Protein AF-0000000081580107 (afdb_homodimer)

Radius of gyration: 23.31 Å; Cα contacts (8 Å, |Δi|>4): 357; chains: 2; bounding box: 71×59×65 Å

Foldseek 3Di:
DVVVVVVVVVVVVVVVVVVVVVVLVVLVVLLVVQLVVQLVVQLVVVCVVPNPDPVSNVVSNVVSCCCRLVCVVCVVPPPSHDNVSSVVVVVVVVVVVVVVVQLVVLVVVCVVVVDDSVVSVVVSVVVVVCVVVVVVVVCCVVPVPPPCDCVCVCVCCVVVPVCVCVVVVVVVVVD/DVVVVVVVVVVVVVVVVVVVVVVLVVLVVLLVVQLVVQLVVQLVVVCVVPNPDPVSNVVSNVVSCCCRLVCVVCVVVPPSHDNVSSVVVVVVVVVVVVVVVQLVVLVVVCVVVVDDSVVSVVVSVVVVVCVVVVVVVVCCVVCVPPPCDVVVVCVCCVVVPVCVCVVVVVVVVVD

InterPro domains:
  IPR019531 Peroxisomal membrane protein 4 [PTHR15460] (14-161)

Secondary structure (DSSP, 8-state):
-HHHHHHHHHHHHHHHHHHHHHHHHHHHHHHHHHHHHHHHHHHHHHHHHSTT-HHHHHHHHHHHIIIIISSHHHHHSTTSS-HHHHHHHHHHHHHHHHHHHHHHHHHHHHHHH---HHHHHHHHHHHHHHHHHHHHHHHHHH-HHHHS-HHHHHHHHHHHTTHHHHHHHHHHTT-/-HHHHHHHHHHHHHHHHHHHHHHHHHHHHHHHHHHHHHHHHHHHHHHHHSTT-HHHHHHHHHHHIIIIISSHHHHHSTTSS-HHHHHHHHHHHHHHHHHHHHHHHHHHHHHHH---HHHHHHHHHHHHHHHHHHHHHHHHHH-HHHHS-HHHHHHHHHHSTTHHHHHHHHHHTT-

pLDDT: mean 78.78, std 19.2, range [28.22, 97.62]

Organism: NCBI:txid460523

Structure (mmCIF, N/CA/C/O backbone):
data_AF-0000000081580107-model_v1
#
loop_
_entity.id
_entity.type
_entity.pdbx_description
1 polymer 'Peroxisomal membrane protein 4'
#
loop_
_atom_site.group_PDB
_atom_site.id
_atom_site.type_symbol
_atom_site.label_atom_id
_atom_site.label_alt_id
_atom_site.label_comp_id
_atom_site.label_asym_id
_atom_site.label_entity_id
_atom_site.label_seq_id
_atom_site.pdbx_PDB_ins_code
_atom_site.Cartn_x
_atom_site.Cartn_y
_atom_site.Cartn_z
_atom_site.occupancy
_atom_site.B_iso_or_equiv
_atom_site.auth_seq_id
_atom_site.auth_comp_id
_atom_site.auth_asym_id
_atom_site.auth_atom_id
_atom_site.pdbx_PDB_model_num
ATOM 1 N N . MET A 1 1 ? 27.422 11.188 -38.438 1 58.25 1 MET A N 1
ATOM 2 C CA . MET A 1 1 ? 26.156 11.906 -38.312 1 58.25 1 MET A CA 1
ATOM 3 C C . MET A 1 1 ? 25.188 11.148 -37.406 1 58.25 1 MET A C 1
ATOM 5 O O . MET A 1 1 ? 24.5 11.75 -36.562 1 58.25 1 MET A O 1
ATOM 9 N N . GLY A 1 2 ? 25.281 9.898 -37.281 1 68.25 2 GLY A N 1
ATOM 10 C CA . GLY A 1 2 ? 24.391 8.992 -36.594 1 68.25 2 GLY A CA 1
ATOM 11 C C . GLY A 1 2 ? 24.625 8.977 -35.094 1 68.25 2 GLY A C 1
ATOM 12 O O . GLY A 1 2 ? 23.672 8.898 -34.312 1 68.25 2 GLY A O 1
ATOM 13 N N . SER A 1 3 ? 25.844 9.289 -34.75 1 73.75 3 SER A N 1
ATOM 14 C CA . SER A 1 3 ? 26.219 9.195 -33.344 1 73.75 3 SER A CA 1
ATOM 15 C C . SER A 1 3 ? 25.812 10.445 -32.562 1 73.75 3 SER A C 1
ATOM 17 O O . SER A 1 3 ? 25.328 10.359 -31.438 1 73.75 3 SER A O 1
ATOM 19 N N . MET A 1 4 ? 25.953 11.641 -33.25 1 73.31 4 MET A N 1
ATOM 20 C CA . MET A 1 4 ? 25.594 12.906 -32.594 1 73.31 4 MET A CA 1
ATOM 21 C C . MET A 1 4 ? 24.094 12.969 -32.375 1 73.31 4 MET A C 1
ATOM 23 O O . MET A 1 4 ? 23.641 13.477 -31.328 1 73.31 4 MET A O 1
ATOM 27 N N . ASP A 1 5 ? 23.281 12.328 -33.25 1 77.19 5 ASP A N 1
ATOM 28 C CA . ASP A 1 5 ? 21.828 12.297 -33.125 1 77.19 5 ASP A CA 1
ATOM 29 C C . ASP A 1 5 ? 21.391 11.406 -31.984 1 77.19 5 ASP A C 1
ATOM 31 O O . ASP A 1 5 ? 20.438 11.734 -31.266 1 77.19 5 ASP A O 1
ATOM 35 N N . ARG A 1 6 ? 22.141 10.383 -31.781 1 70.94 6 ARG A N 1
ATOM 36 C CA . ARG A 1 6 ? 21.812 9.469 -30.688 1 70.94 6 ARG A CA 1
ATOM 37 C C . ARG A 1 6 ? 22.125 10.117 -29.344 1 70.94 6 ARG A C 1
ATOM 39 O O . ARG A 1 6 ? 21.344 9.984 -28.391 1 70.94 6 ARG A O 1
ATOM 46 N N . ARG A 1 7 ? 23.188 10.828 -29.312 1 67.12 7 ARG A N 1
ATOM 47 C CA . ARG A 1 7 ? 23.578 11.5 -28.078 1 67.12 7 ARG A CA 1
ATOM 48 C C . ARG A 1 7 ? 22.562 12.586 -27.703 1 67.12 7 ARG A C 1
ATOM 50 O O . ARG A 1 7 ? 22.219 12.742 -26.531 1 67.12 7 ARG A O 1
ATOM 57 N N . ARG A 1 8 ? 22.109 13.305 -28.719 1 77.56 8 ARG A N 1
ATOM 58 C CA . ARG A 1 8 ? 21.125 14.352 -28.484 1 77.56 8 ARG A CA 1
ATOM 59 C C . ARG A 1 8 ? 19.812 13.766 -27.984 1 77.56 8 ARG A C 1
ATOM 61 O O . ARG A 1 8 ? 19.188 14.305 -27.062 1 77.56 8 ARG A O 1
ATOM 68 N N . ARG A 1 9 ? 19.438 12.578 -28.453 1 75.38 9 ARG A N 1
ATOM 69 C CA . ARG A 1 9 ? 18.188 11.914 -28.062 1 75.38 9 ARG A CA 1
ATOM 70 C C . ARG A 1 9 ? 18.266 11.414 -26.625 1 75.38 9 ARG A C 1
ATOM 72 O O . ARG A 1 9 ? 17.312 11.539 -25.859 1 75.38 9 ARG A O 1
ATOM 79 N N . VAL A 1 10 ? 19.438 10.914 -26.328 1 69.19 10 VAL A N 1
ATOM 80 C CA . VAL A 1 10 ? 19.656 10.422 -24.969 1 69.19 10 VAL A CA 1
ATOM 81 C C . VAL A 1 10 ? 19.656 11.594 -23.984 1 69.19 10 VAL A C 1
ATOM 83 O O . VAL A 1 10 ? 19.047 11.508 -22.922 1 69.19 10 VAL A O 1
ATOM 86 N N . MET A 1 11 ? 20.297 12.641 -24.359 1 76.44 11 MET A N 1
ATOM 87 C CA . MET A 1 11 ? 20.328 13.828 -23.5 1 76.44 11 MET A CA 1
ATOM 88 C C . MET A 1 11 ? 18.938 14.398 -23.312 1 76.44 11 MET A C 1
ATOM 90 O O . MET A 1 11 ? 18.562 14.805 -22.219 1 76.44 11 MET A O 1
ATOM 94 N N . ASP A 1 12 ? 18.156 14.414 -24.359 1 77.38 12 ASP A N 1
ATOM 95 C CA . ASP A 1 12 ? 16.781 14.883 -24.297 1 77.38 12 ASP A CA 1
ATOM 96 C C . ASP A 1 12 ? 15.945 14.016 -23.359 1 77.38 12 ASP A C 1
ATOM 98 O O . ASP A 1 12 ? 15.125 14.523 -22.594 1 77.38 12 ASP A O 1
ATOM 102 N N . GLN A 1 13 ? 16.156 12.758 -23.391 1 70.12 13 GLN A N 1
ATOM 103 C CA . GLN A 1 13 ? 15.43 11.82 -22.547 1 70.12 13 GLN A CA 1
ATOM 104 C C . GLN A 1 13 ? 15.773 12.039 -21.078 1 70.12 13 GLN A C 1
ATOM 106 O O . GLN A 1 13 ? 14.898 11.984 -20.219 1 70.12 13 GLN A O 1
ATOM 111 N N . ILE A 1 14 ? 17.031 12.258 -20.859 1 67.31 14 ILE A N 1
ATOM 112 C CA . ILE A 1 14 ? 17.484 12.477 -19.484 1 67.31 14 ILE A CA 1
ATOM 113 C C . ILE A 1 14 ? 16.906 13.789 -18.953 1 67.31 14 ILE A C 1
ATOM 115 O O . ILE A 1 14 ? 16.406 13.836 -17.812 1 67.31 14 ILE A O 1
ATOM 119 N N . VAL A 1 15 ? 16.969 14.812 -19.781 1 74.38 15 VAL A N 1
ATOM 120 C CA . VAL A 1 15 ? 16.422 16.109 -19.391 1 74.38 15 VAL A CA 1
ATOM 121 C C . VAL A 1 15 ? 14.922 15.977 -19.109 1 74.38 15 VAL A C 1
ATOM 123 O O . VAL A 1 15 ? 14.422 16.5 -18.109 1 74.38 15 VAL A O 1
ATOM 126 N N . GLU A 1 16 ? 14.211 15.242 -19.844 1 76.19 16 GLU A N 1
ATOM 127 C CA . GLU A 1 16 ? 12.773 15.016 -19.688 1 76.19 16 GLU A CA 1
ATOM 128 C C . GLU A 1 16 ? 12.477 14.281 -18.375 1 76.19 16 GLU A C 1
ATOM 130 O O . GLU A 1 16 ? 11.531 14.625 -17.672 1 76.19 16 GLU A O 1
ATOM 135 N N . LYS A 1 17 ? 13.281 13.336 -18.156 1 70.62 17 LYS A N 1
ATOM 136 C CA . LYS A 1 17 ? 13.078 12.57 -16.922 1 70.62 17 LYS A CA 1
ATOM 137 C C . LYS A 1 17 ? 13.328 13.438 -15.695 1 70.62 17 LYS A C 1
ATOM 139 O O . LYS A 1 17 ? 12.617 13.328 -14.695 1 70.62 17 LYS A O 1
ATOM 144 N N . VAL A 1 18 ? 14.305 14.273 -15.789 1 69.88 18 VAL A N 1
ATOM 145 C CA . VAL A 1 18 ? 14.633 15.156 -14.672 1 69.8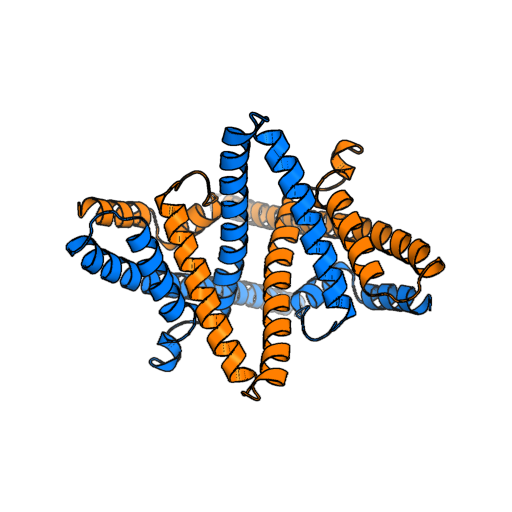8 18 VAL A CA 1
ATOM 146 C C . VAL A 1 18 ? 13.508 16.156 -14.453 1 69.88 18 VAL A C 1
ATOM 148 O O . VAL A 1 18 ? 13.078 16.391 -13.32 1 69.88 18 VAL A O 1
ATOM 151 N N . ILE A 1 19 ? 13.031 16.734 -15.523 1 77.62 19 ILE A N 1
ATOM 152 C CA . ILE A 1 19 ? 11.953 17.719 -15.43 1 77.62 19 ILE A CA 1
ATOM 153 C C . ILE A 1 19 ? 10.695 17.047 -14.875 1 77.62 19 ILE A C 1
ATOM 155 O O . ILE A 1 19 ? 10.008 17.625 -14.031 1 77.62 19 ILE A O 1
ATOM 159 N N . ARG A 1 20 ? 10.422 15.812 -15.242 1 75.06 20 ARG A N 1
ATOM 160 C CA . ARG A 1 20 ? 9.266 15.07 -14.742 1 75.06 20 ARG A CA 1
ATOM 161 C C . ARG A 1 20 ? 9.398 14.797 -13.25 1 75.06 20 ARG A C 1
ATOM 163 O O . ARG A 1 20 ? 8.422 14.914 -12.5 1 75.06 20 ARG A O 1
ATOM 170 N N . SER A 1 21 ? 10.625 14.516 -12.922 1 75.69 21 SER A N 1
ATOM 171 C CA . SER A 1 21 ? 10.867 14.25 -11.508 1 75.69 21 SER A CA 1
ATOM 172 C C . SER A 1 21 ? 10.664 15.5 -10.656 1 75.69 21 SER A C 1
ATOM 174 O O . SER A 1 21 ? 10.086 15.43 -9.57 1 75.69 21 SER A O 1
ATOM 176 N N . ILE A 1 22 ? 11.07 16.594 -11.164 1 75.88 22 ILE A N 1
ATOM 177 C CA . ILE A 1 22 ? 10.922 17.844 -10.438 1 75.88 22 ILE A CA 1
ATOM 178 C C . ILE A 1 22 ? 9.438 18.219 -10.344 1 75.88 22 ILE A C 1
ATOM 180 O O . ILE A 1 22 ? 8.961 18.641 -9.289 1 75.88 22 ILE A O 1
ATOM 184 N N . ARG A 1 23 ? 8.758 18.016 -11.383 1 82.56 23 ARG A N 1
ATOM 185 C CA . ARG A 1 23 ? 7.324 18.297 -11.391 1 82.56 23 ARG A CA 1
ATOM 186 C C . ARG A 1 23 ? 6.582 17.422 -10.391 1 82.56 23 ARG A C 1
ATOM 188 O O . ARG A 1 23 ? 5.703 17.891 -9.672 1 82.56 23 ARG A O 1
ATOM 195 N N . LEU A 1 24 ? 6.984 16.156 -10.398 1 77.62 24 LEU A N 1
ATOM 196 C CA . LEU A 1 24 ? 6.359 15.227 -9.461 1 77.62 24 LEU A CA 1
ATOM 197 C C . LEU A 1 24 ? 6.629 15.648 -8.023 1 77.62 24 LEU A C 1
ATOM 199 O O . LEU A 1 24 ? 5.75 15.539 -7.164 1 77.62 24 LEU A O 1
ATOM 203 N N . GLY A 1 25 ? 7.812 16.094 -7.805 1 77.88 25 GLY A N 1
ATOM 204 C CA . GLY A 1 25 ? 8.172 16.594 -6.484 1 77.88 25 GLY A CA 1
ATOM 205 C C . GLY A 1 25 ? 7.367 17.797 -6.062 1 77.88 25 GLY A C 1
ATOM 206 O O . GLY A 1 25 ? 6.91 17.891 -4.918 1 77.88 25 GLY A O 1
ATOM 207 N N . LEU A 1 26 ? 7.18 18.672 -7.004 1 81 26 LEU A N 1
ATOM 208 C CA . LEU A 1 26 ? 6.406 19.875 -6.727 1 81 26 LEU A CA 1
ATOM 209 C C . LEU A 1 26 ? 4.941 19.531 -6.48 1 81 26 LEU A C 1
ATOM 211 O O . LEU A 1 26 ? 4.293 20.141 -5.625 1 81 26 LEU A O 1
ATOM 215 N N . ASP A 1 27 ? 4.43 18.578 -7.184 1 82.31 27 ASP A N 1
ATOM 216 C CA . ASP A 1 27 ? 3.059 18.109 -6.98 1 82.31 27 ASP A CA 1
ATOM 217 C C . ASP A 1 27 ? 2.895 17.469 -5.609 1 82.31 27 ASP A C 1
ATOM 219 O O . ASP A 1 27 ? 1.899 17.703 -4.918 1 82.31 27 ASP A O 1
ATOM 223 N N . HIS A 1 28 ? 3.953 16.672 -5.324 1 81.56 28 HIS A N 1
ATOM 224 C CA . HIS A 1 28 ? 3.949 16.078 -3.994 1 81.56 28 HIS A CA 1
ATOM 225 C C . HIS A 1 28 ? 3.928 17.141 -2.906 1 81.56 28 HIS A C 1
ATOM 227 O O . HIS A 1 28 ? 3.129 17.078 -1.971 1 81.56 28 HIS A O 1
ATOM 233 N N . GLY A 1 29 ? 4.77 18.094 -3.109 1 83.19 29 GLY A N 1
ATOM 234 C CA . GLY A 1 29 ? 4.891 19.156 -2.129 1 83.19 29 GLY A CA 1
ATOM 235 C C . GLY A 1 29 ? 3.619 19.969 -1.974 1 83.19 29 GLY A C 1
ATOM 236 O O . GLY A 1 29 ? 3.262 20.375 -0.862 1 83.19 29 GLY A O 1
ATOM 237 N N . LYS A 1 30 ? 2.984 20.234 -2.998 1 87.31 30 LYS A N 1
ATOM 238 C CA . LYS A 1 30 ? 1.742 21 -2.977 1 87.31 30 LYS A CA 1
ATOM 239 C C . LYS A 1 30 ? 0.657 20.281 -2.191 1 87.31 30 LYS A C 1
ATOM 241 O O . LYS A 1 30 ? -0.049 20.891 -1.386 1 87.31 30 LYS A O 1
ATOM 246 N N . LEU A 1 31 ? 0.502 19 -2.424 1 89.38 31 LEU A N 1
ATOM 247 C CA . LEU A 1 31 ? -0.488 18.188 -1.718 1 89.38 31 LEU A CA 1
ATOM 248 C C . LEU A 1 31 ? -0.207 18.172 -0.219 1 89.38 31 LEU A C 1
ATOM 250 O O . LEU A 1 31 ? -1.123 18.344 0.59 1 89.38 31 LEU A O 1
ATOM 254 N N . LEU A 1 32 ? 1.053 18.109 0.082 1 87.44 32 LEU A N 1
ATOM 255 C CA . LEU A 1 32 ? 1.444 18.078 1.486 1 87.44 32 LEU A CA 1
ATOM 256 C C . LEU A 1 32 ? 1.185 19.422 2.154 1 87.44 32 LEU A C 1
ATOM 258 O O . LEU A 1 32 ? 0.726 19.469 3.297 1 87.44 32 LEU A O 1
ATOM 262 N N . ALA A 1 33 ? 1.52 20.422 1.405 1 87.44 33 ALA A N 1
ATOM 263 C CA . ALA A 1 33 ? 1.311 21.766 1.946 1 87.44 33 ALA A CA 1
ATOM 264 C C . ALA A 1 33 ? -0.17 22.016 2.215 1 87.44 33 ALA A C 1
ATOM 266 O O . ALA A 1 33 ? -0.535 22.531 3.279 1 87.44 33 ALA A O 1
ATOM 267 N N . LEU A 1 34 ? -0.943 21.688 1.304 1 91.56 34 LEU A N 1
ATOM 268 C CA . LEU A 1 34 ? -2.381 21.875 1.454 1 91.56 34 LEU A CA 1
ATOM 269 C C . LEU A 1 34 ? -2.916 21.047 2.625 1 91.56 34 LEU A C 1
ATOM 271 O O . LEU A 1 34 ? -3.73 21.547 3.41 1 91.56 34 LEU A O 1
ATOM 275 N N . PHE A 1 35 ? -2.51 19.875 2.746 1 93.25 35 PHE A N 1
ATOM 276 C CA . PHE A 1 35 ? -2.908 19.031 3.865 1 93.25 35 PHE A CA 1
ATOM 277 C C . PHE A 1 35 ? -2.49 19.656 5.191 1 93.25 35 PHE A C 1
ATOM 279 O O . PHE A 1 35 ? -3.277 19.688 6.141 1 93.25 35 PHE A O 1
ATOM 286 N N . ALA A 1 36 ? -1.249 20.078 5.25 1 89.31 36 ALA A N 1
ATOM 287 C CA . ALA A 1 36 ? -0.712 20.641 6.48 1 89.31 36 ALA A CA 1
ATOM 288 C C . ALA A 1 36 ? -1.515 21.875 6.91 1 89.31 36 ALA A C 1
ATOM 290 O O . ALA A 1 36 ? -1.788 22.062 8.094 1 89.31 36 ALA A O 1
ATOM 291 N N . ILE A 1 37 ? -1.829 22.688 5.938 1 91 37 ILE A N 1
ATOM 292 C CA . ILE A 1 37 ? -2.584 23.906 6.23 1 91 37 ILE A CA 1
ATOM 293 C C . ILE A 1 37 ? -3.949 23.531 6.809 1 91 37 ILE A C 1
ATOM 295 O O . ILE A 1 37 ? -4.371 24.094 7.824 1 91 37 ILE A O 1
ATOM 299 N N . ILE A 1 38 ? -4.602 22.594 6.199 1 94.25 38 ILE A N 1
ATOM 300 C CA . ILE A 1 38 ? -5.922 22.156 6.652 1 94.25 38 ILE A CA 1
ATOM 301 C C . ILE A 1 38 ? -5.809 21.5 8.023 1 94.25 38 ILE A C 1
ATOM 303 O O . ILE A 1 38 ? -6.562 21.812 8.938 1 94.25 38 ILE A O 1
ATOM 307 N N . TYR A 1 39 ? -4.914 20.625 8.18 1 92.62 39 TYR A N 1
ATOM 308 C CA . TYR A 1 39 ? -4.723 19.906 9.43 1 92.62 39 TYR A CA 1
ATOM 309 C C . TYR A 1 39 ? -4.441 20.859 10.578 1 92.62 39 TYR A C 1
ATOM 311 O O . TYR A 1 39 ? -5.059 20.766 11.641 1 92.62 39 TYR A O 1
ATOM 319 N N . SER A 1 40 ? -3.533 21.781 10.359 1 91.31 40 SER A N 1
ATOM 320 C CA . SER A 1 40 ? -3.162 22.734 11.398 1 91.31 40 SER A CA 1
ATOM 321 C C . SER A 1 40 ? -4.34 23.609 11.781 1 91.31 40 SER A C 1
ATOM 323 O O . SER A 1 40 ? -4.543 23.922 12.953 1 91.31 40 SER A O 1
ATOM 325 N N . SER A 1 41 ? -5.047 24.062 10.766 1 94.69 41 SER A N 1
ATOM 326 C CA . SER A 1 41 ? -6.211 24.906 11.031 1 94.69 41 SER A CA 1
ATOM 327 C C . SER A 1 41 ? -7.25 24.172 11.875 1 94.69 41 SER A C 1
ATOM 329 O O . SER A 1 41 ? -7.805 24.734 12.812 1 94.69 41 SER A O 1
ATOM 331 N N . VAL A 1 42 ? -7.469 22.875 11.578 1 94.69 42 VAL A N 1
ATOM 332 C CA . VAL A 1 42 ? -8.43 22.062 12.312 1 94.69 42 VAL A CA 1
ATOM 333 C C . VAL A 1 42 ? -7.926 21.812 13.734 1 94.69 42 VAL A C 1
ATOM 335 O O . VAL A 1 42 ? -8.688 21.922 14.703 1 94.69 42 VAL A O 1
ATOM 338 N N . GLN A 1 43 ? -6.668 21.5 13.828 1 93.12 43 GLN A N 1
ATOM 339 C CA . GLN A 1 43 ? -6.086 21.266 15.148 1 93.12 43 GLN A CA 1
ATOM 340 C C . GLN A 1 43 ? -6.195 22.5 16.031 1 93.12 43 GLN A C 1
ATOM 342 O O . GLN A 1 43 ? -6.512 22.406 17.219 1 93.12 43 GLN A O 1
ATOM 347 N N . MET A 1 44 ? -5.93 23.672 15.43 1 93.06 44 MET A N 1
ATOM 348 C CA . MET A 1 44 ? -6.02 24.922 16.172 1 93.06 44 MET A CA 1
ATOM 349 C C . MET A 1 44 ? -7.434 25.141 16.703 1 93.06 44 MET A C 1
ATOM 351 O O . MET A 1 44 ? -7.617 25.547 17.859 1 93.06 44 MET A O 1
ATOM 355 N N . SER A 1 45 ? -8.383 24.859 15.914 1 94.69 45 SER A N 1
ATOM 356 C CA . SER A 1 45 ? -9.781 25.047 16.297 1 94.69 45 SER A CA 1
ATOM 357 C C . SER A 1 45 ? -10.203 24 17.328 1 94.69 45 SER A C 1
ATOM 359 O O . SER A 1 45 ? -10.844 24.344 18.328 1 94.69 45 SER A O 1
ATOM 361 N N . LEU A 1 46 ? -9.828 22.734 17.156 1 92.75 46 LEU A N 1
ATOM 362 C CA . LEU A 1 46 ? -10.266 21.641 18.031 1 92.75 46 LEU A CA 1
ATOM 363 C C . LEU A 1 46 ? -9.555 21.719 19.375 1 92.75 46 LEU A C 1
ATOM 365 O O . LEU A 1 46 ? -10.133 21.375 20.406 1 92.75 46 LEU A O 1
ATOM 369 N N . ASN A 1 47 ? -8.344 22.125 19.297 1 90.19 47 ASN A N 1
ATOM 370 C CA . ASN A 1 47 ? -7.578 22.188 20.531 1 90.19 47 ASN A CA 1
ATOM 371 C C . ASN A 1 47 ? -8.062 23.312 21.453 1 90.19 47 ASN A C 1
ATOM 373 O O . ASN A 1 47 ? -7.773 23.312 22.641 1 90.19 47 ASN A O 1
ATOM 377 N N . ARG A 1 48 ? -8.844 24.219 20.906 1 92.81 48 ARG A N 1
ATOM 378 C CA . ARG A 1 48 ? -9.477 25.25 21.734 1 92.81 48 ARG A CA 1
ATOM 379 C C . ARG A 1 48 ? -10.609 24.656 22.562 1 92.81 48 ARG A C 1
ATOM 381 O O . ARG A 1 48 ? -10.875 25.125 23.672 1 92.81 48 ARG A O 1
ATOM 388 N N . ILE A 1 49 ? -11.25 23.641 22.047 1 91.5 49 ILE A N 1
ATOM 389 C CA . ILE A 1 49 ? -12.406 23.016 22.688 1 91.5 49 ILE A CA 1
ATOM 390 C C . ILE A 1 49 ? -11.945 21.859 23.562 1 91.5 49 ILE A C 1
ATOM 392 O O . ILE A 1 49 ? -12.359 21.75 24.719 1 91.5 49 ILE A O 1
ATOM 396 N N . ALA A 1 50 ? -11.141 20.969 23.062 1 89.88 50 ALA A N 1
ATOM 397 C CA . ALA A 1 50 ? -10.609 19.797 23.766 1 89.88 50 ALA A CA 1
ATOM 398 C C . ALA A 1 50 ? -9.141 19.578 23.438 1 89.88 50 ALA A C 1
ATOM 400 O O . ALA A 1 50 ? -8.812 18.938 22.422 1 89.88 50 ALA A O 1
ATOM 401 N N . PRO A 1 51 ? -8.266 20.047 24.266 1 87.44 51 PRO A N 1
ATOM 402 C CA . PRO A 1 51 ? -6.84 20.031 23.938 1 87.44 51 PRO A CA 1
ATOM 403 C C . PRO A 1 51 ? -6.242 18.625 23.984 1 87.44 51 PRO A C 1
ATOM 405 O O . PRO A 1 51 ? -6.617 17.828 24.844 1 87.44 51 PRO A O 1
ATOM 408 N N . LYS A 1 52 ? -5.41 18.312 23.031 1 82.44 5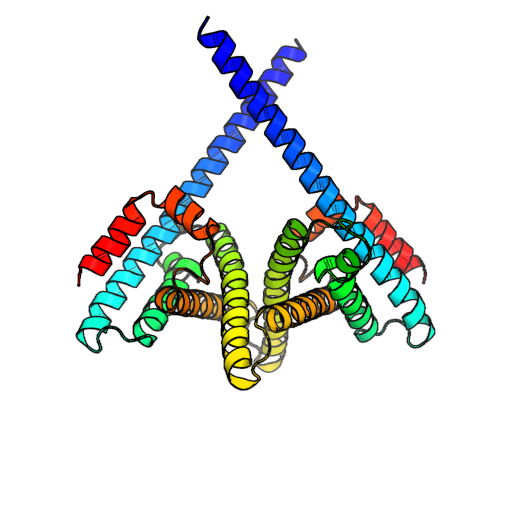2 LYS A N 1
ATOM 409 C CA . LYS A 1 52 ? -4.461 17.203 22.984 1 82.44 52 LYS A CA 1
ATOM 410 C C . LYS A 1 52 ? -5.184 15.859 23.047 1 82.44 52 LYS A C 1
ATOM 412 O O . LYS A 1 52 ? -4.734 14.938 23.734 1 82.44 52 LYS A O 1
ATOM 417 N N . LYS A 1 53 ? -6.367 15.852 22.422 1 89.75 53 LYS A N 1
ATOM 418 C CA . LYS A 1 53 ? -7.059 14.57 22.344 1 89.75 53 LYS A CA 1
ATOM 419 C C . LYS A 1 53 ? -6.684 13.812 21.078 1 89.75 53 LYS A C 1
ATOM 421 O O . LYS A 1 53 ? -6.527 14.414 20.016 1 89.75 53 LYS A O 1
ATOM 426 N N . THR A 1 54 ? -6.559 12.539 21.188 1 89.94 54 THR A N 1
ATOM 427 C CA . THR A 1 54 ? -6.223 11.68 20.047 1 89.94 54 THR A CA 1
ATOM 428 C C . THR A 1 54 ? -7.254 11.828 18.938 1 89.94 54 THR A C 1
ATOM 430 O O . THR A 1 54 ? -6.906 11.781 17.75 1 89.94 54 THR A O 1
ATOM 433 N N . VAL A 1 55 ? -8.43 12.047 19.375 1 92.75 55 VAL A N 1
ATOM 434 C CA . VAL A 1 55 ? -9.516 12.141 18.406 1 92.75 55 VAL A CA 1
ATOM 435 C C . VAL A 1 55 ? -9.344 13.398 17.547 1 92.75 55 VAL A C 1
ATOM 437 O O . VAL A 1 55 ? -9.789 13.438 16.406 1 92.75 55 VAL A O 1
ATOM 440 N N . ASN A 1 56 ? -8.719 14.484 18.141 1 93.5 56 ASN A N 1
ATOM 441 C CA . ASN A 1 56 ? -8.453 15.695 17.375 1 93.5 56 ASN A CA 1
ATOM 442 C C . ASN A 1 56 ? -7.562 15.406 16.172 1 93.5 56 ASN A C 1
ATOM 444 O O . ASN A 1 56 ? -7.797 15.922 15.078 1 93.5 56 ASN A O 1
ATOM 448 N N . HIS A 1 57 ? -6.594 14.5 16.406 1 92.31 57 HIS A N 1
ATOM 449 C CA . HIS A 1 57 ? -5.68 14.141 15.328 1 92.31 57 HIS A CA 1
ATOM 450 C C . HIS A 1 57 ? -6.395 13.336 14.25 1 92.31 57 HIS A C 1
ATOM 452 O O . HIS A 1 57 ? -6.137 13.523 13.055 1 92.31 57 HIS A O 1
ATOM 458 N N . PHE A 1 58 ? -7.281 12.547 14.664 1 95.44 58 PHE A N 1
ATOM 459 C CA . PHE A 1 58 ? -8.055 11.789 13.695 1 95.44 58 PHE A CA 1
ATOM 460 C C . PHE A 1 58 ? -8.922 12.719 12.852 1 95.44 58 PHE A C 1
ATOM 462 O O . PHE A 1 58 ? -8.953 12.602 11.625 1 95.44 58 PHE A O 1
ATOM 469 N N . ILE A 1 59 ? -9.578 13.57 13.523 1 96.5 59 ILE A N 1
ATOM 470 C CA . ILE A 1 59 ? -10.516 14.461 12.844 1 96.5 59 ILE A CA 1
ATOM 471 C C . ILE A 1 59 ? -9.766 15.344 11.852 1 96.5 59 ILE A C 1
ATOM 473 O O . ILE A 1 59 ? -10.195 15.508 10.703 1 96.5 59 ILE A O 1
ATOM 477 N N . GLY A 1 60 ? -8.688 15.961 12.352 1 96.12 60 GLY A N 1
ATOM 478 C CA . GLY A 1 60 ? -7.879 16.75 11.445 1 96.12 60 GLY A CA 1
ATOM 479 C C . GLY A 1 60 ? -7.383 15.969 10.25 1 96.12 60 GLY A C 1
ATOM 480 O O . GLY A 1 60 ? -7.465 16.438 9.109 1 96.12 60 GLY A O 1
ATOM 481 N N . GLY A 1 61 ? -6.875 14.789 10.445 1 95.81 61 GLY A N 1
ATOM 482 C CA . GLY A 1 61 ? -6.414 13.93 9.367 1 95.81 61 GLY A CA 1
ATOM 483 C C . GLY A 1 61 ? -7.527 13.492 8.43 1 95.81 61 GLY A C 1
ATOM 484 O O . GLY A 1 61 ? -7.344 13.469 7.211 1 95.81 61 GLY A O 1
ATOM 485 N N . PHE A 1 62 ? -8.625 13.188 9.008 1 97.62 62 PHE A N 1
ATOM 486 C CA . PHE A 1 62 ? -9.773 12.742 8.234 1 97.62 62 PHE A CA 1
ATOM 487 C C . PHE A 1 62 ? -10.266 13.852 7.305 1 97.62 62 PHE A C 1
ATOM 489 O O . PHE A 1 62 ? -10.445 13.625 6.105 1 97.62 62 PHE A O 1
ATOM 496 N N . LEU A 1 63 ? -10.422 15.008 7.82 1 97.5 63 LEU A N 1
ATOM 497 C CA . LEU A 1 63 ? -10.891 16.141 7.027 1 97.5 63 LEU A CA 1
ATOM 498 C C . LEU A 1 63 ? -9.875 16.516 5.957 1 97.5 63 LEU A C 1
ATOM 500 O O . LEU A 1 63 ? -10.234 16.75 4.801 1 97.5 63 LEU A O 1
ATOM 504 N N . GLY A 1 64 ? -8.641 16.594 6.391 1 96.88 64 GLY A N 1
ATOM 505 C CA . GLY A 1 64 ? -7.598 16.859 5.406 1 96.88 64 GLY A CA 1
ATOM 506 C C . GLY A 1 64 ? -7.523 15.805 4.316 1 96.88 64 GLY A C 1
ATOM 507 O O . GLY A 1 64 ? -7.328 16.125 3.145 1 96.88 64 GLY A O 1
ATOM 508 N N . GLY A 1 65 ? -7.688 14.539 4.664 1 97.44 65 GLY A N 1
ATOM 509 C CA . GLY A 1 65 ? -7.672 13.445 3.711 1 97.44 65 GLY A CA 1
ATOM 510 C C . GLY A 1 65 ? -8.789 13.523 2.689 1 97.44 65 GLY A C 1
ATOM 511 O O . GLY A 1 65 ? -8.562 13.352 1.491 1 97.44 65 GLY A O 1
ATOM 512 N N . ILE A 1 66 ? -9.953 13.867 3.115 1 97.38 66 ILE A N 1
ATOM 513 C CA . ILE A 1 66 ? -11.117 13.953 2.23 1 97.38 66 ILE A CA 1
ATOM 514 C C . ILE A 1 66 ? -10.977 15.164 1.311 1 97.38 66 ILE A C 1
ATOM 516 O O . ILE A 1 66 ? -11.258 15.078 0.113 1 97.38 66 ILE A O 1
ATOM 520 N N . LEU A 1 67 ? -10.516 16.234 1.815 1 97 67 LEU A N 1
ATOM 521 C CA . LEU A 1 67 ? -10.492 17.484 1.073 1 97 67 LEU A CA 1
ATOM 522 C C . LEU A 1 67 ? -9.344 17.5 0.073 1 97 67 LEU A C 1
ATOM 524 O O . LEU A 1 67 ? -9.516 17.922 -1.071 1 97 67 LEU A O 1
ATOM 528 N N . VAL A 1 68 ? -8.203 17.016 0.482 1 96.12 68 VAL A N 1
ATOM 529 C CA . VAL A 1 68 ? -7 17.156 -0.333 1 96.12 68 VAL A CA 1
ATOM 530 C C . VAL A 1 68 ? -6.824 15.906 -1.201 1 96.12 68 VAL A C 1
ATOM 532 O O . VAL A 1 68 ? -6.789 16 -2.43 1 96.12 68 VAL A O 1
ATOM 535 N N . TYR A 1 69 ? -6.887 14.781 -0.546 1 95.94 69 TYR A N 1
ATOM 536 C CA . TYR A 1 69 ? -6.555 13.547 -1.242 1 95.94 69 TYR A CA 1
ATOM 537 C C . TYR A 1 69 ? -7.809 12.875 -1.788 1 95.94 69 TYR A C 1
ATOM 539 O O . TYR A 1 69 ? -7.738 12.078 -2.725 1 95.94 69 TYR A O 1
ATOM 547 N N . GLY A 1 70 ? -8.922 13.211 -1.258 1 95.31 70 GLY A N 1
ATOM 548 C CA . GLY A 1 70 ? -10.195 12.664 -1.72 1 95.31 70 GLY A CA 1
ATOM 549 C C . GLY A 1 70 ? -10.766 13.414 -2.908 1 95.31 70 GLY A C 1
ATOM 550 O O . GLY A 1 70 ? -11.742 12.977 -3.514 1 95.31 70 GLY A O 1
ATOM 551 N N . GLY A 1 71 ? -10.281 14.633 -3.15 1 92.69 71 GLY A N 1
ATOM 552 C CA . GLY A 1 71 ? -10.617 15.32 -4.387 1 92.69 71 GLY A CA 1
ATOM 553 C C . GLY A 1 71 ? -11.688 16.375 -4.211 1 92.69 71 GLY A C 1
ATOM 554 O O . GLY A 1 71 ? -12.141 16.969 -5.188 1 92.69 71 GLY A O 1
ATOM 555 N N . ILE A 1 72 ? -12.086 16.625 -3.072 1 93.56 72 ILE A N 1
ATOM 556 C CA . ILE A 1 72 ? -13.156 17.594 -2.855 1 93.56 72 ILE A CA 1
ATOM 557 C C . ILE A 1 72 ? -12.664 18.984 -3.225 1 93.56 72 ILE A C 1
ATOM 559 O O . ILE A 1 72 ? -13.398 19.766 -3.834 1 93.56 72 ILE A O 1
ATOM 563 N N . LEU A 1 73 ? -11.461 19.266 -2.84 1 93.06 73 LEU A N 1
ATOM 564 C CA . LEU A 1 73 ? -10.906 20.562 -3.164 1 93.06 73 LEU A CA 1
ATOM 565 C C . LEU A 1 73 ? -10.773 20.75 -4.672 1 93.06 73 LEU A C 1
ATOM 567 O O . LEU A 1 73 ? -11.023 21.828 -5.199 1 93.06 73 LEU A O 1
ATOM 571 N N . ASN A 1 74 ? -10.453 19.688 -5.359 1 91.88 74 ASN A N 1
ATOM 572 C CA . ASN A 1 74 ? -10.32 19.719 -6.812 1 91.88 74 ASN A CA 1
ATOM 573 C C . ASN A 1 74 ? -11.672 19.938 -7.496 1 91.88 74 ASN A C 1
ATOM 575 O O . ASN A 1 74 ? -11.727 20.391 -8.641 1 91.88 74 ASN A O 1
ATOM 579 N N . MET A 1 75 ? -12.727 19.547 -6.785 1 88.38 75 MET A N 1
ATOM 580 C CA . MET A 1 75 ? -14.062 19.766 -7.32 1 88.38 75 MET A CA 1
ATOM 581 C C . MET A 1 75 ? -14.398 21.266 -7.352 1 88.38 75 MET A C 1
ATOM 583 O O . MET A 1 75 ? -15.078 21.734 -8.266 1 88.38 75 MET A O 1
ATOM 587 N N . HIS A 1 76 ? -13.883 21.984 -6.457 1 88.81 76 HIS A N 1
ATOM 588 C CA . HIS A 1 76 ? -14.188 23.406 -6.328 1 88.81 76 HIS A CA 1
ATOM 589 C C . HIS A 1 76 ? -13.117 24.266 -6.992 1 88.81 76 HIS A C 1
ATOM 591 O O . HIS A 1 76 ? -13.414 25.312 -7.57 1 88.81 76 HIS A O 1
ATOM 597 N N . PHE A 1 77 ? -11.953 23.75 -6.84 1 87.56 77 PHE A N 1
ATOM 598 C CA . PHE A 1 77 ? -10.828 24.469 -7.418 1 87.56 77 PHE A CA 1
ATOM 599 C C . PHE A 1 77 ? -10.125 23.609 -8.469 1 87.56 77 PHE A C 1
ATOM 601 O O . PHE A 1 77 ? -9.266 22.797 -8.141 1 87.56 77 PHE A O 1
ATOM 608 N N . LYS A 1 78 ? -10.391 23.734 -9.648 1 75.69 78 LYS A N 1
ATOM 609 C CA . LYS A 1 78 ? -9.953 22.891 -10.75 1 75.69 78 LYS A CA 1
ATOM 610 C C . LYS A 1 78 ? -8.43 22.75 -10.766 1 75.69 78 LYS A C 1
ATOM 612 O O . LYS A 1 78 ? -7.715 23.766 -10.742 1 75.69 78 LYS A O 1
ATOM 617 N N . LYS A 1 79 ? -7.992 21.719 -10.664 1 77.38 79 LYS A N 1
ATOM 618 C CA . LYS A 1 79 ? -6.605 21.344 -10.898 1 77.38 79 LYS A CA 1
ATOM 619 C C . LYS A 1 79 ? -5.695 21.859 -9.789 1 77.38 79 LYS A C 1
ATOM 621 O O . LYS A 1 79 ? -4.559 22.266 -10.047 1 77.38 79 LYS A O 1
ATOM 626 N N . LEU A 1 80 ? -6.277 21.969 -8.734 1 83.38 80 LEU A N 1
ATOM 627 C CA . LEU A 1 80 ? -5.48 22.438 -7.598 1 83.38 80 LEU A CA 1
ATOM 628 C C . LEU A 1 80 ? -4.426 21.406 -7.223 1 83.38 80 LEU A C 1
ATOM 630 O O . LEU A 1 80 ? -3.27 21.75 -6.973 1 83.38 80 LEU A O 1
ATOM 634 N N . ALA A 1 81 ? -4.91 20.188 -7.156 1 86.38 81 ALA A N 1
ATOM 635 C CA . ALA A 1 81 ? -4.012 19.094 -6.789 1 86.38 81 ALA A CA 1
ATOM 636 C C . ALA A 1 81 ? -4.031 17.984 -7.844 1 86.38 81 ALA A C 1
ATOM 638 O O . ALA A 1 81 ? -5.074 17.703 -8.438 1 86.38 81 ALA A O 1
ATOM 639 N N . ASN A 1 82 ? -2.908 17.406 -8.07 1 88.38 82 ASN A N 1
ATOM 640 C CA . ASN A 1 82 ? -2.795 16.281 -9 1 88.38 82 ASN A CA 1
ATOM 641 C C . ASN A 1 82 ? -3.424 15.016 -8.43 1 88.38 82 ASN A C 1
ATOM 643 O O . ASN A 1 82 ? -2.896 14.43 -7.48 1 88.38 82 ASN A O 1
ATOM 647 N N . GLU A 1 83 ? -4.418 14.586 -9.047 1 90 83 GLU A N 1
ATOM 648 C CA . GLU A 1 83 ? -5.207 13.484 -8.516 1 90 83 GLU A CA 1
ATOM 649 C C . GLU A 1 83 ? -4.43 12.172 -8.578 1 90 83 GLU A C 1
ATOM 651 O O . GLU A 1 83 ? -4.59 11.305 -7.711 1 90 83 GLU A O 1
ATOM 656 N N . ALA A 1 84 ? -3.648 12.023 -9.625 1 82.81 84 ALA A N 1
ATOM 657 C CA . ALA A 1 84 ? -2.848 10.812 -9.758 1 82.81 84 ALA A CA 1
ATOM 658 C C . ALA A 1 84 ? -1.839 10.688 -8.617 1 82.81 84 ALA A C 1
ATOM 660 O O . ALA A 1 84 ? -1.67 9.609 -8.039 1 82.81 84 ALA A O 1
ATOM 661 N N . ILE A 1 85 ? -1.218 11.727 -8.312 1 84.31 85 ILE A N 1
ATOM 662 C CA . ILE A 1 85 ? -0.227 11.75 -7.242 1 84.31 85 ILE A CA 1
ATOM 663 C C . ILE A 1 85 ? -0.919 11.562 -5.895 1 84.31 85 ILE A C 1
ATOM 665 O O . ILE A 1 85 ? -0.418 10.836 -5.027 1 84.31 85 ILE A O 1
ATOM 669 N N . ALA A 1 86 ? -2.092 12.188 -5.773 1 90.38 86 ALA A N 1
ATOM 670 C CA . ALA A 1 86 ? -2.873 12.016 -4.551 1 90.38 86 ALA A CA 1
ATOM 671 C C . ALA A 1 86 ? -3.232 10.547 -4.332 1 90.38 86 ALA A C 1
ATOM 673 O O . ALA A 1 86 ? -3.184 10.055 -3.203 1 90.38 86 ALA A O 1
ATOM 674 N N . THR A 1 87 ? -3.561 9.875 -5.434 1 88.69 87 THR A N 1
ATOM 675 C CA . THR A 1 87 ? -3.895 8.461 -5.367 1 88.69 87 THR A CA 1
ATOM 676 C C . THR A 1 87 ? -2.676 7.633 -4.965 1 88.69 87 THR A C 1
ATOM 678 O O . THR A 1 87 ? -2.766 6.762 -4.098 1 88.69 87 THR A O 1
ATOM 681 N N . GLN A 1 88 ? -1.564 7.898 -5.555 1 83.69 88 GLN A N 1
ATOM 682 C CA . GLN A 1 88 ? -0.318 7.195 -5.273 1 83.69 88 GLN A CA 1
ATOM 683 C C . GLN A 1 88 ? 0.09 7.367 -3.811 1 83.69 88 GLN A C 1
ATOM 685 O O . GLN A 1 88 ? 0.441 6.391 -3.143 1 83.69 88 GLN A O 1
ATOM 690 N N . ILE A 1 89 ? 0.048 8.555 -3.307 1 85.56 89 ILE A N 1
ATOM 691 C CA . ILE A 1 89 ? 0.411 8.859 -1.928 1 85.56 89 ILE A CA 1
ATOM 692 C C . ILE A 1 89 ? -0.534 8.133 -0.974 1 85.56 89 ILE A C 1
ATOM 694 O O . ILE A 1 89 ? -0.093 7.535 0.012 1 85.56 89 ILE A O 1
ATOM 698 N N . THR A 1 90 ? -1.815 8.18 -1.286 1 91.62 90 THR A N 1
ATOM 699 C CA . THR A 1 90 ? -2.812 7.566 -0.415 1 91.62 90 THR A CA 1
ATOM 700 C C . THR A 1 90 ? -2.621 6.055 -0.355 1 91.62 90 THR A C 1
ATOM 702 O O . THR A 1 90 ? -2.75 5.449 0.71 1 91.62 90 THR A O 1
ATOM 705 N N . MET A 1 91 ? -2.227 5.488 -1.484 1 86.81 91 MET A N 1
ATOM 706 C CA . MET A 1 91 ? -1.996 4.043 -1.516 1 86.81 91 MET A CA 1
ATOM 707 C C . MET A 1 91 ? -0.765 3.672 -0.696 1 86.81 91 MET A C 1
ATOM 709 O O . MET A 1 91 ? -0.764 2.658 0.005 1 86.81 91 MET A O 1
ATOM 713 N N . TYR A 1 92 ? 0.18 4.496 -0.758 1 83 92 TYR A N 1
ATOM 714 C CA . TYR A 1 92 ? 1.368 4.301 0.065 1 83 92 TYR A CA 1
ATOM 715 C C . TYR A 1 92 ? 1.027 4.395 1.547 1 83 92 TYR A C 1
ATOM 717 O O . TYR A 1 92 ? 1.437 3.545 2.34 1 83 92 TYR A O 1
ATOM 725 N N . CYS A 1 93 ? 0.298 5.375 1.901 1 89.38 93 CYS A N 1
ATOM 726 C CA . CYS A 1 93 ? -0.093 5.59 3.289 1 89.38 93 CYS A CA 1
ATOM 727 C C . CYS A 1 93 ? -0.992 4.465 3.785 1 89.38 93 CYS A C 1
ATOM 729 O O . CYS A 1 93 ? -0.938 4.094 4.961 1 89.38 93 CYS A O 1
ATOM 731 N N . LEU A 1 94 ? -1.786 3.986 2.863 1 91.25 94 LEU A N 1
ATOM 732 C CA . LEU A 1 94 ? -2.666 2.879 3.221 1 91.25 94 LEU A CA 1
ATOM 733 C C . LEU A 1 94 ? -1.859 1.68 3.707 1 91.25 94 LEU A C 1
ATOM 735 O O . LEU A 1 94 ? -2.148 1.121 4.766 1 91.25 94 LEU A O 1
ATOM 739 N N . SER A 1 95 ? -0.862 1.348 2.947 1 87.12 95 SER A N 1
ATOM 740 C CA . SER A 1 95 ? -0.029 0.218 3.346 1 87.12 95 SER A CA 1
ATOM 741 C C . SER A 1 95 ? 0.671 0.489 4.672 1 87.12 95 SER A C 1
ATOM 743 O O . SER A 1 95 ? 0.818 -0.414 5.5 1 87.12 95 SER A O 1
ATOM 745 N N . ARG A 1 96 ? 1.092 1.711 4.93 1 84.38 96 ARG A N 1
ATOM 746 C CA . ARG A 1 96 ? 1.768 2.07 6.172 1 84.38 96 ARG A CA 1
ATOM 747 C C . ARG A 1 96 ? 0.81 1.999 7.359 1 84.38 96 ARG A C 1
ATOM 749 O O . ARG A 1 96 ? 1.204 1.608 8.461 1 84.38 96 ARG A O 1
ATOM 756 N N . VAL A 1 97 ? -0.395 2.404 7.113 1 90.62 97 VAL A N 1
ATOM 757 C CA . VAL A 1 97 ? -1.403 2.365 8.164 1 90.62 97 VAL A CA 1
ATOM 758 C C . VAL A 1 97 ? -1.714 0.916 8.531 1 90.62 97 VAL A C 1
ATOM 760 O O . VAL A 1 97 ? -1.87 0.584 9.711 1 90.62 97 VAL A O 1
ATOM 763 N N . VAL A 1 98 ? -1.779 0.095 7.566 1 89.62 98 VAL A N 1
ATOM 764 C CA . VAL A 1 98 ? -2.039 -1.318 7.82 1 89.62 98 VAL A CA 1
ATOM 765 C C . VAL A 1 98 ? -0.885 -1.918 8.625 1 89.62 98 VAL A C 1
ATOM 767 O O . VAL A 1 98 ? -1.108 -2.654 9.586 1 89.62 98 VAL A O 1
ATOM 770 N N . LEU A 1 99 ? 0.279 -1.588 8.242 1 86.06 99 LEU A N 1
ATOM 771 C CA . LEU A 1 99 ? 1.439 -2.072 8.984 1 86.06 99 LEU A CA 1
ATOM 772 C C . LEU A 1 99 ? 1.43 -1.549 10.414 1 86.06 99 LEU A C 1
ATOM 774 O O . LEU A 1 99 ? 1.751 -2.285 11.352 1 86.06 99 LEU A O 1
ATOM 778 N N . ALA A 1 100 ? 1.123 -0.299 10.539 1 87.69 100 ALA A N 1
ATOM 779 C CA . ALA A 1 100 ? 1.064 0.301 11.867 1 87.69 100 ALA A CA 1
ATOM 780 C C . ALA A 1 100 ? 0.018 -0.391 12.734 1 87.69 100 ALA A C 1
ATOM 782 O O . ALA A 1 100 ? 0.246 -0.626 13.922 1 87.69 100 ALA A O 1
ATOM 783 N N . LEU A 1 101 ? -1.114 -0.624 12.133 1 90.5 101 LEU A N 1
ATOM 784 C CA . LEU A 1 101 ? -2.166 -1.342 12.844 1 90.5 101 LEU A CA 1
ATOM 785 C C . LEU A 1 101 ? -1.688 -2.729 13.266 1 90.5 101 LEU A C 1
ATOM 787 O O . LEU A 1 101 ? -2.002 -3.188 14.367 1 90.5 101 LEU A O 1
ATOM 791 N N . GLY A 1 102 ? -1.012 -3.389 12.398 1 89 102 GLY A N 1
ATOM 792 C CA . GLY A 1 102 ? -0.433 -4.68 12.734 1 89 102 GLY A CA 1
ATOM 793 C C . GLY A 1 102 ? 0.538 -4.605 13.898 1 89 102 GLY A C 1
ATOM 794 O O . GLY A 1 102 ? 0.515 -5.461 14.789 1 89 102 GLY A O 1
ATOM 795 N N . LYS A 1 103 ? 1.365 -3.656 13.906 1 86.94 103 LYS A N 1
ATOM 796 C CA . LYS A 1 103 ? 2.32 -3.479 14.992 1 86.94 103 LYS A CA 1
ATOM 797 C C . LYS A 1 103 ? 1.608 -3.152 16.297 1 86.94 103 LYS A C 1
ATOM 799 O O . LYS A 1 103 ? 1.981 -3.66 17.359 1 86.94 103 LYS A O 1
ATOM 804 N N . TRP A 1 104 ? 0.668 -2.277 16.156 1 88.44 104 TRP A N 1
ATOM 805 C CA . TRP A 1 104 ? -0.134 -1.94 17.328 1 88.44 104 TRP A CA 1
ATOM 806 C C . TRP A 1 104 ? -0.784 -3.188 17.922 1 88.44 104 TRP A C 1
ATOM 808 O O . TRP A 1 104 ? -0.751 -3.396 19.141 1 88.44 104 TRP A O 1
ATOM 818 N N . LEU A 1 105 ? -1.361 -4.031 17.094 1 88.81 105 LEU A N 1
ATOM 819 C CA . LEU A 1 105 ? -1.987 -5.281 17.516 1 88.81 105 LEU A CA 1
ATOM 820 C C . LEU A 1 105 ? -0.958 -6.223 18.141 1 88.81 105 LEU A C 1
ATOM 822 O O . LEU A 1 105 ? -1.253 -6.926 19.109 1 88.81 105 LEU A O 1
ATOM 826 N N . SER A 1 106 ? 0.221 -6.223 17.562 1 88.62 106 SER A N 1
ATOM 827 C CA . SER A 1 106 ? 1.283 -7.074 18.094 1 88.62 106 SER A CA 1
ATOM 828 C C . SER A 1 106 ? 1.66 -6.68 19.516 1 88.62 106 SER A C 1
ATOM 830 O O . SER A 1 106 ? 1.896 -7.543 20.359 1 88.62 106 SER A O 1
ATOM 832 N N . VAL A 1 107 ? 1.708 -5.43 19.734 1 87.38 107 VAL A N 1
ATOM 833 C CA . VAL A 1 107 ? 2.033 -4.934 21.078 1 87.38 107 VAL A CA 1
ATOM 834 C C . VAL A 1 107 ? 0.926 -5.324 22.047 1 87.38 107 VAL A C 1
ATOM 836 O O . VAL A 1 107 ? 1.203 -5.773 23.172 1 87.38 107 VAL A O 1
ATOM 839 N N . LYS A 1 108 ? -0.26 -5.164 21.609 1 90.06 108 LYS A N 1
ATOM 840 C CA . LYS A 1 108 ? -1.401 -5.523 22.438 1 90.06 108 LYS A CA 1
ATOM 841 C C . LYS A 1 108 ? -1.408 -7.016 22.75 1 90.06 108 LYS A C 1
ATOM 843 O O . LYS A 1 108 ? -1.663 -7.418 23.891 1 90.06 108 LYS A O 1
ATOM 848 N N . LEU A 1 109 ? -1.12 -7.809 21.797 1 90.44 109 LEU A N 1
ATOM 849 C CA . LEU A 1 109 ? -1.1 -9.258 21.953 1 90.44 109 LEU A CA 1
ATOM 850 C C . LEU A 1 109 ? 0.06 -9.688 22.859 1 90.44 109 LEU A C 1
ATOM 852 O O . LEU A 1 109 ? -0.07 -10.633 23.641 1 90.44 109 LEU A O 1
ATOM 856 N N . GLN A 1 110 ? 1.129 -9 22.719 1 90.81 110 GLN A N 1
ATOM 857 C CA . GLN A 1 110 ? 2.273 -9.258 23.578 1 90.81 110 GLN A CA 1
ATOM 858 C C . GLN A 1 110 ? 1.917 -9.031 25.047 1 90.81 110 GLN A C 1
ATOM 860 O O . GLN A 1 110 ? 2.252 -9.852 25.906 1 90.81 110 GLN A O 1
ATOM 865 N N . ARG A 1 111 ? 1.253 -7.996 25.234 1 90.69 111 ARG A N 1
ATOM 866 C CA . ARG A 1 111 ? 0.863 -7.652 26.609 1 90.69 111 ARG A CA 1
ATOM 867 C C . ARG A 1 111 ? -0.147 -8.656 27.156 1 90.69 111 ARG A C 1
ATOM 869 O O . ARG A 1 111 ? -0.101 -9.008 28.328 1 90.69 111 ARG A O 1
ATOM 876 N N . ARG A 1 112 ? -0.944 -9.172 26.297 1 92.25 112 ARG A N 1
ATOM 877 C CA . ARG A 1 112 ? -2.018 -10.062 26.719 1 92.25 112 ARG A CA 1
ATOM 878 C C . ARG A 1 112 ? -1.513 -11.5 26.844 1 92.25 112 ARG A C 1
ATOM 880 O O . ARG A 1 112 ? -1.926 -12.227 27.75 1 92.25 112 ARG A O 1
ATOM 887 N N . THR A 1 113 ? -0.646 -12 26 1 90.06 113 THR A N 1
ATOM 888 C CA . THR A 1 113 ? -0.261 -13.406 25.938 1 90.06 113 THR A CA 1
ATOM 889 C C . THR A 1 113 ? 1.107 -13.617 26.578 1 90.06 113 THR A C 1
ATOM 891 O O . THR A 1 113 ? 1.456 -14.742 26.953 1 90.06 113 THR A O 1
ATOM 894 N N . GLY A 1 114 ? 1.937 -12.586 26.594 1 89.5 114 GLY A N 1
ATOM 895 C CA . GLY A 1 114 ? 3.281 -12.711 27.125 1 89.5 114 GLY A CA 1
ATOM 896 C C . GLY A 1 114 ? 4.277 -13.273 26.125 1 89.5 114 GLY A C 1
ATOM 897 O O . GLY A 1 114 ? 5.441 -13.492 26.469 1 89.5 114 GLY A O 1
ATOM 898 N N . LEU A 1 115 ? 3.826 -13.508 25 1 87.56 115 LEU A N 1
ATOM 899 C CA . LEU A 1 115 ? 4.723 -14.016 23.969 1 87.56 115 LEU A CA 1
ATOM 900 C C . LEU A 1 115 ? 5.691 -12.938 23.5 1 87.56 115 LEU A C 1
ATOM 902 O O . LEU A 1 115 ? 5.418 -11.742 23.656 1 87.56 115 LEU A O 1
ATOM 906 N N . ARG A 1 116 ? 6.785 -13.492 23.031 1 90.56 116 ARG A N 1
ATOM 907 C CA . ARG A 1 116 ? 7.77 -12.539 22.516 1 90.56 116 ARG A CA 1
ATOM 908 C C . ARG A 1 116 ? 7.23 -11.781 21.312 1 90.56 116 ARG A C 1
ATOM 910 O O . ARG A 1 116 ? 6.625 -12.375 20.422 1 90.56 116 ARG A O 1
ATOM 917 N N . ARG A 1 117 ? 7.484 -10.508 21.234 1 85.62 117 ARG A N 1
ATOM 918 C CA . ARG A 1 117 ? 7.004 -9.625 20.172 1 85.62 117 ARG A CA 1
ATOM 919 C C . ARG A 1 117 ? 7.469 -10.102 18.812 1 85.62 117 ARG A C 1
ATOM 921 O O . ARG A 1 117 ? 6.707 -10.07 17.844 1 85.62 117 ARG A O 1
ATOM 928 N N . GLY A 1 118 ? 8.648 -10.531 18.781 1 87.81 118 GLY A N 1
ATOM 929 C CA . GLY A 1 118 ? 9.211 -11.016 17.516 1 87.81 118 GLY A CA 1
ATOM 930 C C . GLY A 1 118 ? 8.453 -12.18 16.938 1 87.81 118 GLY A C 1
ATOM 931 O O . GLY A 1 118 ? 8.242 -12.242 15.719 1 87.81 118 GLY A O 1
ATOM 932 N N . GLN A 1 119 ? 8.078 -13.023 17.766 1 89.56 119 GLN A N 1
ATOM 933 C CA . GLN A 1 119 ? 7.32 -14.188 17.312 1 89.56 119 GLN A CA 1
ATOM 934 C C . GLN A 1 119 ? 5.941 -13.789 16.812 1 89.56 119 GLN A C 1
ATOM 936 O O . GLN A 1 119 ? 5.477 -14.305 15.789 1 89.56 119 GLN A O 1
ATOM 941 N N . ILE A 1 120 ? 5.34 -12.883 17.516 1 90.88 120 ILE A N 1
ATOM 942 C CA . ILE A 1 120 ? 4.02 -12.406 17.125 1 90.88 120 ILE A CA 1
ATOM 943 C C . ILE A 1 120 ? 4.098 -11.711 15.766 1 90.88 120 ILE A C 1
ATOM 945 O O . ILE A 1 120 ? 3.268 -11.953 14.891 1 90.88 120 ILE A O 1
ATOM 949 N N . GLU A 1 121 ? 5.113 -10.898 15.609 1 90.62 121 GLU A N 1
ATOM 950 C CA . GLU A 1 121 ? 5.27 -10.148 14.367 1 90.62 121 GLU A CA 1
ATOM 951 C C . GLU A 1 121 ? 5.582 -11.086 13.195 1 90.62 121 GLU A C 1
ATOM 953 O O . GLU A 1 121 ? 5.133 -10.852 12.07 1 90.62 121 GLU A O 1
ATOM 958 N N . LYS A 1 122 ? 6.336 -12.102 13.508 1 90.81 122 LYS A N 1
ATOM 959 C CA . LYS A 1 122 ? 6.664 -13.078 12.469 1 90.81 122 LYS A CA 1
ATOM 960 C C . LYS A 1 122 ? 5.414 -13.805 11.977 1 90.81 122 LYS A C 1
ATOM 962 O O . LYS A 1 122 ? 5.191 -13.93 10.773 1 90.81 122 LYS A O 1
ATOM 967 N N . VAL A 1 123 ? 4.621 -14.234 12.898 1 91.12 123 VAL A N 1
ATOM 968 C CA . VAL A 1 123 ? 3.387 -14.938 12.562 1 91.12 123 VAL A CA 1
ATOM 969 C C . VAL A 1 123 ? 2.426 -13.977 11.859 1 91.12 123 VAL A C 1
ATOM 971 O O . VAL A 1 123 ? 1.762 -14.359 10.891 1 91.12 123 VAL A O 1
ATOM 974 N N . GLY A 1 124 ? 2.414 -12.781 12.359 1 92.88 124 GLY A N 1
ATOM 975 C CA . GLY A 1 124 ? 1.571 -11.773 11.727 1 92.88 124 GLY A CA 1
ATOM 976 C C . GLY A 1 124 ? 1.95 -11.5 10.281 1 92.88 124 GLY A C 1
ATOM 977 O O . GLY A 1 124 ? 1.082 -11.422 9.414 1 92.88 124 GLY A O 1
ATOM 978 N N . TRP A 1 125 ? 3.176 -11.336 10.031 1 93.38 125 TRP A N 1
ATOM 979 C CA . TRP A 1 125 ? 3.656 -11.062 8.68 1 93.38 125 TRP A CA 1
ATOM 980 C C . TRP A 1 125 ? 3.365 -12.234 7.746 1 93.38 125 TRP A C 1
ATOM 982 O O . TRP A 1 125 ? 2.912 -12.031 6.613 1 93.38 125 TRP A O 1
ATOM 992 N N . ARG A 1 126 ? 3.613 -13.398 8.211 1 94.25 126 ARG A N 1
ATOM 993 C CA . ARG A 1 126 ? 3.35 -14.594 7.422 1 94.25 126 ARG A CA 1
ATOM 994 C C . ARG A 1 126 ? 1.873 -14.6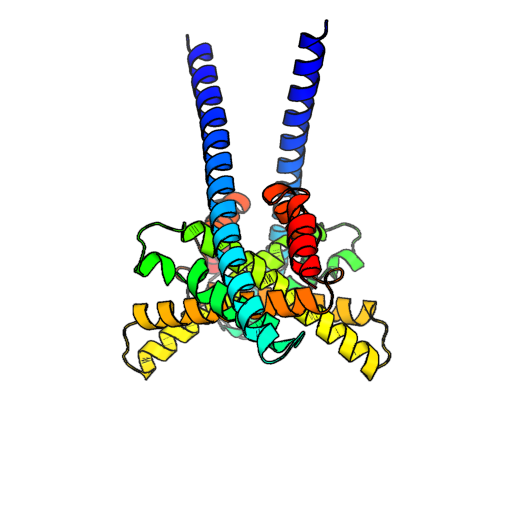95 7.055 1 94.25 126 ARG A C 1
ATOM 996 O O . ARG A 1 126 ? 1.53 -14.945 5.898 1 94.25 126 ARG A O 1
ATOM 1003 N N . THR A 1 127 ? 1.109 -14.406 8.047 1 93.56 127 THR A N 1
ATOM 1004 C CA . THR A 1 127 ? -0.331 -14.469 7.824 1 93.56 127 THR A CA 1
ATOM 1005 C C . THR A 1 127 ? -0.775 -13.375 6.855 1 93.56 127 THR A C 1
ATOM 1007 O O . THR A 1 127 ? -1.565 -13.633 5.941 1 93.56 127 THR A O 1
ATOM 1010 N N . THR A 1 128 ? -0.228 -12.242 7.059 1 94.75 128 THR A N 1
ATOM 1011 C CA . THR A 1 128 ? -0.567 -11.133 6.18 1 94.75 128 THR A CA 1
ATOM 1012 C C . THR A 1 128 ? -0.165 -11.438 4.738 1 94.75 128 THR A C 1
ATOM 1014 O O . THR A 1 128 ? -0.956 -11.25 3.814 1 94.75 128 THR A O 1
ATOM 1017 N N . SER A 1 129 ? 1.017 -11.867 4.594 1 96.31 129 SER A N 1
ATOM 1018 C CA . SER A 1 129 ? 1.506 -12.203 3.262 1 96.31 129 SER A CA 1
ATOM 1019 C C . SER A 1 129 ? 0.613 -13.25 2.596 1 96.31 129 SER A C 1
ATOM 1021 O O . SER A 1 129 ? 0.232 -13.094 1.434 1 96.31 129 SER A O 1
ATOM 1023 N N . GLY A 1 130 ? 0.289 -14.266 3.297 1 97.38 130 GLY A N 1
ATOM 1024 C CA . GLY A 1 130 ? -0.591 -15.297 2.766 1 97.38 130 GLY A CA 1
ATOM 1025 C C . GLY A 1 130 ? -1.947 -14.766 2.344 1 97.38 130 GLY A C 1
ATOM 1026 O O . GLY A 1 130 ? -2.438 -15.086 1.26 1 97.38 130 GLY A O 1
ATOM 1027 N N . LEU A 1 131 ? -2.518 -13.984 3.146 1 96.44 131 LEU A N 1
ATOM 1028 C CA . LEU A 1 131 ? -3.848 -13.445 2.875 1 96.44 131 LEU A CA 1
ATOM 1029 C C . LEU A 1 131 ? -3.822 -12.516 1.669 1 96.44 131 LEU A C 1
ATOM 1031 O O . LEU A 1 131 ? -4.695 -12.594 0.801 1 96.44 131 LEU A O 1
ATOM 1035 N N . VAL A 1 132 ? -2.838 -11.641 1.628 1 95.25 132 VAL A N 1
ATOM 1036 C CA . VAL A 1 132 ? -2.723 -10.68 0.537 1 95.25 132 VAL A CA 1
ATOM 1037 C C . VAL A 1 132 ? -2.574 -11.422 -0.791 1 95.25 132 VAL A C 1
ATOM 1039 O O . VAL A 1 132 ? -3.314 -11.156 -1.742 1 95.25 132 VAL A O 1
ATOM 1042 N N . TRP A 1 133 ? -1.691 -12.312 -0.83 1 95.31 133 TRP A N 1
ATOM 1043 C CA . TRP A 1 133 ? -1.434 -13.023 -2.076 1 95.31 133 TRP A CA 1
ATOM 1044 C C . TRP A 1 133 ? -2.58 -13.977 -2.406 1 95.31 133 TRP A C 1
ATOM 1046 O O . TRP A 1 133 ? -2.887 -14.203 -3.58 1 95.31 133 TRP A O 1
ATOM 1056 N N . GLY A 1 134 ? -3.143 -14.602 -1.402 1 95.94 134 GLY A N 1
ATOM 1057 C CA . GLY A 1 134 ? -4.332 -15.406 -1.635 1 95.94 134 GLY A CA 1
ATOM 1058 C C . GLY A 1 134 ? -5.465 -14.625 -2.27 1 95.94 134 GLY A C 1
ATOM 1059 O O . GLY A 1 134 ? -6.043 -15.055 -3.271 1 95.94 134 GLY A O 1
ATOM 1060 N N . LEU A 1 135 ? -5.742 -13.516 -1.729 1 94.19 135 LEU A N 1
ATOM 1061 C CA . LEU A 1 135 ? -6.812 -12.672 -2.256 1 94.19 135 LEU A CA 1
ATOM 1062 C C . LEU A 1 135 ? -6.438 -12.109 -3.625 1 94.19 135 LEU A C 1
ATOM 1064 O O . LEU A 1 135 ? -7.289 -12 -4.508 1 94.19 135 LEU A O 1
ATOM 1068 N N . LEU A 1 136 ? -5.223 -11.742 -3.707 1 90.56 136 LEU A N 1
ATOM 1069 C CA . LEU A 1 136 ? -4.75 -11.227 -4.988 1 90.56 136 LEU A CA 1
ATOM 1070 C C . LEU A 1 136 ? -5.035 -12.219 -6.109 1 90.56 136 LEU A C 1
ATOM 1072 O O . LEU A 1 136 ? -5.512 -11.836 -7.18 1 90.56 136 LEU A O 1
ATOM 1076 N N . MET A 1 137 ? -4.801 -13.461 -5.871 1 91.06 137 MET A N 1
ATOM 1077 C CA . MET A 1 137 ? -4.996 -14.477 -6.902 1 91.06 137 MET A CA 1
ATOM 1078 C C . MET A 1 137 ? -6.48 -14.711 -7.156 1 91.06 137 MET A C 1
ATOM 1080 O O . MET A 1 137 ? -6.883 -15.016 -8.281 1 91.06 137 MET A O 1
ATOM 1084 N N . VAL A 1 138 ? -7.281 -14.57 -6.176 1 90.62 138 VAL A N 1
ATOM 1085 C CA . VAL A 1 138 ? -8.727 -14.664 -6.348 1 90.62 138 VAL A CA 1
ATOM 1086 C C . VAL A 1 138 ? -9.219 -13.547 -7.258 1 90.62 138 VAL A C 1
ATOM 1088 O O . VAL A 1 138 ? -9.953 -13.789 -8.219 1 90.62 138 VAL A O 1
ATOM 1091 N N . PHE A 1 139 ? -8.781 -12.383 -6.965 1 87.06 139 PHE A N 1
ATOM 1092 C CA . PHE A 1 139 ? -9.219 -11.242 -7.766 1 87.06 139 PHE A CA 1
ATOM 1093 C C . PHE A 1 139 ? -8.656 -11.328 -9.18 1 87.06 139 PHE A C 1
ATOM 1095 O O . PHE A 1 139 ? -9.305 -10.898 -10.141 1 87.06 139 PHE A O 1
ATOM 1102 N N . TYR A 1 140 ? -7.535 -11.812 -9.188 1 80.38 140 TYR A N 1
ATOM 1103 C CA . TYR A 1 140 ? -6.941 -12.016 -10.5 1 80.38 140 TYR A CA 1
ATOM 1104 C C . TYR A 1 140 ? -7.773 -12.992 -11.328 1 80.38 140 TYR A C 1
ATOM 1106 O O . TYR A 1 140 ? -7.969 -12.789 -12.531 1 80.38 140 TYR A O 1
ATOM 1114 N N . ASN A 1 141 ? -8.211 -13.984 -10.672 1 81.25 141 ASN A N 1
ATOM 1115 C CA . ASN A 1 141 ? -9 -15 -11.367 1 81.25 141 ASN A CA 1
ATOM 1116 C C . ASN A 1 141 ? -10.391 -14.492 -11.719 1 81.25 141 ASN A C 1
ATOM 1118 O O . ASN A 1 141 ? -10.93 -14.828 -12.773 1 81.25 141 ASN A O 1
ATOM 1122 N N . VAL A 1 142 ? -11.031 -13.758 -10.82 1 77.5 142 VAL A N 1
ATOM 1123 C CA . VAL A 1 142 ? -12.391 -13.273 -11.039 1 77.5 142 VAL A CA 1
ATOM 1124 C C . VAL A 1 142 ? -12.383 -12.195 -12.125 1 77.5 142 VAL A C 1
ATOM 1126 O O . VAL A 1 142 ? -13.25 -12.18 -13 1 77.5 142 VAL A O 1
ATOM 1129 N N . ASP A 1 143 ? -11.633 -11.203 -12.086 1 66.88 143 ASP A N 1
ATOM 1130 C CA . ASP A 1 143 ? -11.625 -10.117 -13.07 1 66.88 143 ASP A CA 1
ATOM 1131 C C . ASP A 1 143 ? -10.195 -9.664 -13.375 1 66.88 143 ASP A C 1
ATOM 1133 O O . ASP A 1 143 ? -9.727 -8.672 -12.82 1 66.88 143 ASP A O 1
ATOM 1137 N N . LYS A 1 144 ? -9.547 -10.367 -14.227 1 58.66 144 LYS A N 1
ATOM 1138 C CA . LYS A 1 144 ? -8.172 -10.055 -14.594 1 58.66 144 LYS A CA 1
ATOM 1139 C C . LYS A 1 144 ? -8.039 -8.602 -15.055 1 58.66 144 LYS A C 1
ATOM 1141 O O . LYS A 1 144 ? -7.035 -7.949 -14.781 1 58.66 144 LYS A O 1
ATOM 1146 N N . ASP A 1 145 ? -9.039 -8.031 -15.656 1 54.94 145 ASP A N 1
ATOM 1147 C CA . ASP A 1 145 ? -9.008 -6.715 -16.281 1 54.94 145 ASP A CA 1
ATOM 1148 C C . ASP A 1 145 ? -9.242 -5.613 -15.25 1 54.94 145 ASP A C 1
ATOM 1150 O O . ASP A 1 145 ? -8.734 -4.496 -15.398 1 54.94 145 ASP A O 1
ATOM 1154 N N . LEU A 1 146 ? -10.102 -5.848 -14.477 1 48.5 146 LEU A N 1
ATOM 1155 C CA . LEU A 1 146 ? -10.602 -4.777 -13.617 1 48.5 146 LEU A CA 1
ATOM 1156 C C . LEU A 1 146 ? -9.586 -4.445 -12.523 1 48.5 146 LEU A C 1
ATOM 1158 O O . LEU A 1 146 ? -9.414 -3.277 -12.172 1 48.5 146 LEU A O 1
ATOM 1162 N N . TYR A 1 147 ? -9.016 -5.395 -11.953 1 47.56 147 TYR A N 1
ATOM 1163 C CA . TYR A 1 147 ? -8.391 -5.102 -10.664 1 47.56 147 TYR A CA 1
ATOM 1164 C C . TYR A 1 147 ? -6.875 -5.066 -10.789 1 47.56 147 TYR A C 1
ATOM 1166 O O . TYR A 1 147 ? -6.191 -4.457 -9.961 1 47.56 147 TYR A O 1
ATOM 1174 N N . LEU A 1 148 ? -6.238 -5.691 -11.633 1 49.41 148 LEU A N 1
ATOM 1175 C CA . LEU A 1 148 ? -4.785 -5.742 -11.75 1 49.41 148 LEU A CA 1
ATOM 1176 C C . LEU A 1 148 ? -4.289 -4.746 -12.789 1 49.41 148 LEU A C 1
ATOM 1178 O O . LEU A 1 148 ? -4.566 -4.895 -13.984 1 49.41 148 LEU A O 1
ATOM 1182 N N . GLN A 1 149 ? -4.312 -3.496 -12.414 1 47.16 149 GLN A N 1
ATOM 1183 C CA . GLN A 1 149 ? -3.811 -2.371 -13.195 1 47.16 149 GLN A CA 1
ATOM 1184 C C . GLN A 1 149 ? -2.623 -2.789 -14.055 1 47.16 149 GLN A C 1
ATOM 1186 O O . GLN A 1 149 ? -1.948 -3.777 -13.758 1 47.16 149 GLN A O 1
ATOM 1191 N N . ARG A 1 15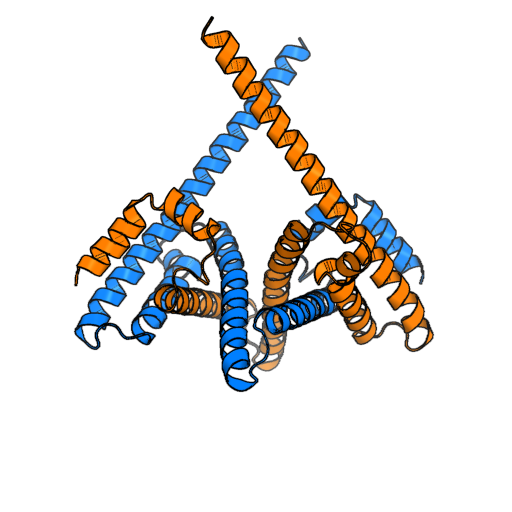0 ? -2.443 -1.973 -15.102 1 46.12 150 ARG A N 1
ATOM 1192 C CA . ARG A 1 150 ? -1.389 -1.933 -16.109 1 46.12 150 ARG A CA 1
ATOM 1193 C C . ARG A 1 150 ? -0.017 -2.135 -15.477 1 46.12 150 ARG A C 1
ATOM 1195 O O . ARG A 1 150 ? 0.855 -2.779 -16.062 1 46.12 150 ARG A O 1
ATOM 1202 N N . ALA A 1 151 ? 0.014 -1.53 -14.391 1 43.38 151 ALA A N 1
ATOM 1203 C CA . ALA A 1 151 ? 1.357 -1.461 -13.82 1 43.38 151 ALA A CA 1
ATOM 1204 C C . ALA A 1 151 ? 1.863 -2.85 -13.438 1 43.38 151 ALA A C 1
ATOM 1206 O O . ALA A 1 151 ? 3.021 -3.188 -13.695 1 43.38 151 ALA A O 1
ATOM 1207 N N . LEU A 1 152 ? 0.967 -3.621 -12.75 1 45.28 152 LEU A N 1
ATOM 1208 C CA . LEU A 1 152 ? 1.436 -4.984 -12.523 1 45.28 152 LEU A CA 1
ATOM 1209 C C . LEU A 1 152 ? 1.636 -5.715 -13.852 1 45.28 152 LEU A C 1
ATOM 1211 O O . LEU A 1 152 ? 2.602 -6.465 -14.016 1 45.28 152 LEU A O 1
ATOM 1215 N N . ARG A 1 153 ? 0.698 -5.344 -14.711 1 44.44 153 ARG A N 1
ATOM 1216 C CA . ARG A 1 153 ? 0.828 -5.926 -16.047 1 44.44 153 ARG A CA 1
ATOM 1217 C C . ARG A 1 153 ? 2.145 -5.516 -16.703 1 44.44 153 ARG A C 1
ATOM 1219 O O . ARG A 1 153 ? 2.822 -6.34 -17.312 1 44.44 153 ARG A O 1
ATOM 1226 N N . HIS A 1 154 ? 2.391 -4.23 -16.578 1 44.25 154 HIS A N 1
ATOM 1227 C CA . HIS A 1 154 ? 3.646 -3.748 -17.141 1 44.25 154 HIS A CA 1
ATOM 1228 C C . HIS A 1 154 ? 4.844 -4.32 -16.375 1 44.25 154 HIS A C 1
ATOM 1230 O O . HIS A 1 154 ? 5.832 -4.723 -17 1 44.25 154 HIS A O 1
ATOM 1236 N N . SER A 1 155 ? 4.773 -4.234 -15.039 1 42 155 SER A N 1
ATOM 1237 C CA . SER A 1 155 ? 5.867 -4.852 -14.297 1 42 155 SER A CA 1
ATOM 1238 C C . SER A 1 155 ? 5.938 -6.352 -14.555 1 42 155 SER A C 1
ATOM 1240 O O . SER A 1 155 ? 7.031 -6.91 -14.695 1 42 155 SER A O 1
ATOM 1242 N N . LEU A 1 156 ? 4.785 -6.922 -14.562 1 42.38 156 LEU A N 1
ATOM 1243 C CA . LEU A 1 156 ? 4.762 -8.344 -14.898 1 42.38 156 LEU A CA 1
ATOM 1244 C C . LEU A 1 156 ? 5.137 -8.562 -16.359 1 42.38 156 LEU A C 1
ATOM 1246 O O . LEU A 1 156 ? 5.84 -9.523 -16.688 1 42.38 156 LEU A O 1
ATOM 1250 N N . ASP A 1 157 ? 4.59 -7.781 -17.25 1 42.31 157 ASP A N 1
ATOM 1251 C CA . ASP A 1 157 ? 4.957 -7.809 -18.656 1 42.31 157 ASP A CA 1
ATOM 1252 C C . ASP A 1 157 ? 6.438 -7.477 -18.844 1 42.31 157 ASP A C 1
ATOM 1254 O O . ASP A 1 157 ? 7.102 -8.055 -19.703 1 42.31 157 ASP A O 1
ATOM 1258 N N . PHE A 1 158 ? 6.848 -6.43 -18.234 1 39.12 158 PHE A N 1
ATOM 1259 C CA . PHE A 1 158 ? 8.25 -6.047 -18.266 1 39.12 158 PHE A CA 1
ATOM 1260 C C . PHE A 1 158 ? 9.125 -7.121 -17.625 1 39.12 158 PHE A C 1
ATOM 1262 O O . PHE A 1 158 ? 10.227 -7.402 -18.109 1 39.12 158 PHE A O 1
ATOM 1269 N N . GLN A 1 159 ? 8.789 -7.547 -16.531 1 38.5 159 GLN A N 1
ATOM 1270 C CA . GLN A 1 159 ? 9.555 -8.586 -15.836 1 38.5 159 GLN A CA 1
ATOM 1271 C C . GLN A 1 159 ? 9.414 -9.93 -16.531 1 38.5 159 GLN A C 1
ATOM 1273 O O . GLN A 1 159 ? 10.383 -10.68 -16.656 1 38.5 159 GLN A O 1
ATOM 1278 N N . PHE A 1 160 ? 8.156 -10.312 -16.75 1 39.41 160 PHE A N 1
ATOM 1279 C CA . PHE A 1 160 ? 7.984 -11.648 -17.297 1 39.41 160 PHE A CA 1
ATOM 1280 C C . PHE A 1 160 ? 7.805 -11.594 -18.812 1 39.41 160 PHE A C 1
ATOM 1282 O O . PHE A 1 160 ? 7.605 -12.633 -19.453 1 39.41 160 PHE A O 1
ATOM 1289 N N . GLY A 1 161 ? 8.328 -10.5 -19.375 1 40.06 161 GLY A N 1
ATOM 1290 C CA . GLY A 1 161 ? 8.055 -10.43 -20.812 1 40.06 161 GLY A CA 1
ATOM 1291 C C . GLY A 1 161 ? 6.691 -10.969 -21.188 1 40.06 161 GLY A C 1
ATOM 1292 O O . GLY A 1 161 ? 5.809 -11.086 -20.344 1 40.06 161 GLY A O 1
ATOM 1293 N N . GLY A 1 162 ? 6.395 -11.039 -22.688 1 39.81 162 GLY A N 1
ATOM 1294 C CA . GLY A 1 162 ? 5.277 -11.742 -23.312 1 39.81 162 GLY A CA 1
ATOM 1295 C C . GLY A 1 162 ? 5.027 -13.109 -22.703 1 39.81 162 GLY A C 1
ATOM 1296 O O . GLY A 1 162 ? 4.078 -13.797 -23.094 1 39.81 162 GLY A O 1
ATOM 1297 N N . THR A 1 163 ? 5.977 -13.594 -22.094 1 37.53 163 THR A N 1
ATOM 1298 C CA . THR A 1 163 ? 5.957 -14.992 -21.688 1 37.53 163 THR A CA 1
ATOM 1299 C C . THR A 1 163 ? 4.961 -15.195 -20.547 1 37.53 163 THR A C 1
ATOM 1301 O O . THR A 1 163 ? 4.535 -16.328 -20.281 1 37.53 163 THR A O 1
ATOM 1304 N N . TRP A 1 164 ? 4.695 -14.258 -19.891 1 40.44 164 TRP A N 1
ATOM 1305 C CA . TRP A 1 164 ? 3.74 -14.5 -18.812 1 40.44 164 TRP A CA 1
ATOM 1306 C C . TRP A 1 164 ? 2.34 -14.742 -19.375 1 40.44 164 TRP A C 1
ATOM 1308 O O . TRP A 1 164 ? 1.634 -15.641 -18.922 1 40.44 164 TRP A O 1
ATOM 1318 N N . TYR A 1 165 ? 1.92 -13.969 -20.188 1 40.12 165 TYR A N 1
ATOM 1319 C CA . TYR A 1 165 ? 0.736 -14.414 -20.922 1 40.12 165 TYR A CA 1
ATOM 1320 C C . TYR A 1 165 ? 0.958 -15.797 -21.531 1 40.12 165 TYR A C 1
ATOM 1322 O O . TYR A 1 165 ? 0.058 -16.641 -21.516 1 40.12 165 TYR A O 1
ATOM 1330 N N . SER A 1 166 ? 2.096 -15.961 -22.094 1 38.44 166 SER A N 1
ATOM 1331 C CA . SER A 1 166 ? 2.406 -17.297 -22.594 1 38.44 166 SER A CA 1
ATOM 1332 C C . SER A 1 166 ? 2.498 -18.297 -21.469 1 38.44 166 SER A C 1
ATOM 1334 O O . SER A 1 166 ? 2.051 -19.438 -21.609 1 38.44 166 SER A O 1
ATOM 1336 N N . TRP A 1 167 ? 2.984 -17.953 -20.438 1 37.53 167 TRP A N 1
ATOM 1337 C CA . TRP A 1 167 ? 3.018 -18.875 -19.297 1 37.53 167 TRP A CA 1
ATOM 1338 C C . TRP A 1 167 ? 1.645 -18.984 -18.641 1 37.53 167 TRP A C 1
ATOM 1340 O O . TRP A 1 167 ? 1.174 -20.078 -18.359 1 37.53 167 TRP A O 1
ATOM 1350 N N . LEU A 1 168 ? 1.089 -18 -18.375 1 39.75 168 LEU A N 1
ATOM 1351 C CA . LEU A 1 168 ? -0.296 -18.109 -17.938 1 39.75 168 LEU A CA 1
ATOM 1352 C C . LEU A 1 168 ? -1.159 -18.75 -19.016 1 39.75 168 LEU A C 1
ATOM 1354 O O . LEU A 1 168 ? -2.018 -19.578 -18.719 1 39.75 168 LEU A O 1
ATOM 1358 N N . GLU A 1 169 ? -1.05 -18.281 -20.234 1 38.28 169 GLU A N 1
ATOM 1359 C CA . GLU A 1 169 ? -1.646 -19.016 -21.344 1 38.28 169 GLU A CA 1
ATOM 1360 C C . GLU A 1 169 ? -1.104 -20.438 -21.406 1 38.28 169 GLU A C 1
ATOM 1362 O O . GLU A 1 169 ? -1.848 -21.375 -21.703 1 38.28 169 GLU A O 1
ATOM 1367 N N . ALA A 1 170 ? 0.118 -20.609 -21.281 1 35.34 170 ALA A N 1
ATOM 1368 C CA . ALA A 1 170 ? 0.642 -21.969 -21.203 1 35.34 170 ALA A CA 1
ATOM 1369 C C . ALA A 1 170 ? 0.07 -22.719 -20 1 35.34 170 ALA A C 1
ATOM 1371 O O . ALA A 1 170 ? -0.236 -23.906 -20.094 1 35.34 170 ALA A O 1
ATOM 1372 N N . PHE A 1 171 ? -0.036 -22.078 -18.953 1 36.78 171 PHE A N 1
ATOM 1373 C CA . PHE A 1 171 ? -0.696 -22.75 -17.844 1 36.78 171 PHE A CA 1
ATOM 1374 C C . PHE A 1 171 ? -2.209 -22.719 -18.016 1 36.78 171 PHE A C 1
ATOM 1376 O O . PHE A 1 171 ? -2.904 -23.641 -17.578 1 36.78 171 PHE A O 1
ATOM 1383 N N . ASN A 1 172 ? -2.744 -21.734 -18.5 1 34.59 172 ASN A N 1
ATOM 1384 C CA . ASN A 1 172 ? -4.125 -21.906 -18.922 1 34.59 172 ASN A CA 1
ATOM 1385 C C . ASN A 1 172 ? -4.23 -22.906 -20.078 1 34.59 172 ASN A C 1
ATOM 1387 O O . ASN A 1 172 ? -5.305 -23.469 -20.312 1 34.59 172 ASN A O 1
ATOM 1391 N N . TYR A 1 173 ? -3.264 -22.891 -20.969 1 32.19 173 TYR A N 1
ATOM 1392 C CA . TYR A 1 173 ? -3.383 -24 -21.906 1 32.19 173 TYR A CA 1
ATOM 1393 C C . TYR A 1 173 ? -3.232 -25.344 -21.203 1 32.19 173 TYR A C 1
ATOM 1395 O O . TYR A 1 173 ? -3.385 -26.391 -21.828 1 32.19 173 TYR A O 1
ATOM 1403 N N . ALA A 1 174 ? -2.643 -25.359 -20.016 1 30.67 174 ALA A N 1
ATOM 1404 C CA . ALA A 1 174 ? -2.83 -26.688 -19.438 1 30.67 174 ALA A CA 1
ATOM 1405 C C . ALA A 1 174 ? -4.301 -26.953 -19.141 1 30.67 174 ALA A C 1
ATOM 1407 O O . ALA A 1 174 ? -4.641 -27.938 -18.484 1 30.67 174 ALA A O 1
ATOM 1408 N N . ARG A 1 175 ? -5.164 -26.094 -19.578 1 28.22 175 ARG A N 1
ATOM 1409 C CA . ARG A 1 175 ? -6.434 -26.734 -19.906 1 28.22 175 ARG A CA 1
ATOM 1410 C C . ARG A 1 175 ? -6.344 -27.5 -21.234 1 28.22 175 ARG A C 1
ATOM 1412 O O . ARG A 1 175 ? -5.762 -26.984 -22.203 1 28.22 175 ARG A O 1
ATOM 1419 N N . MET B 1 1 ? 41.969 19.812 -13.414 1 57.88 1 MET B N 1
ATOM 1420 C CA . MET B 1 1 ? 42.031 18.562 -12.656 1 57.88 1 MET B CA 1
ATOM 1421 C C . MET B 1 1 ? 40.75 18.312 -11.883 1 57.88 1 MET B C 1
ATOM 1423 O O . MET B 1 1 ? 40.25 17.188 -11.828 1 57.88 1 MET B O 1
ATOM 1427 N N . GLY B 1 2 ? 40.031 19.297 -11.523 1 69.19 2 GLY B N 1
ATOM 1428 C CA . GLY B 1 2 ? 38.844 19.266 -10.688 1 69.19 2 GLY B CA 1
ATOM 1429 C C . GLY B 1 2 ? 37.594 18.828 -11.445 1 69.19 2 GLY B C 1
ATOM 1430 O O . GLY B 1 2 ? 36.781 18.094 -10.898 1 69.19 2 GLY B O 1
ATOM 1431 N N . SER B 1 3 ? 37.656 19.047 -12.711 1 74.5 3 SER B N 1
ATOM 1432 C CA . SER B 1 3 ? 36.469 18.781 -13.523 1 74.5 3 SER B CA 1
ATOM 1433 C C . SER B 1 3 ? 36.406 17.312 -13.938 1 74.5 3 SER B C 1
ATOM 1435 O O . SER B 1 3 ? 35.344 16.688 -13.922 1 74.5 3 SER B O 1
ATOM 1437 N N . MET B 1 4 ? 37.625 16.734 -14.273 1 73.38 4 MET B N 1
ATOM 1438 C CA . MET B 1 4 ? 37.688 15.328 -14.68 1 73.38 4 MET B CA 1
ATOM 1439 C C . MET B 1 4 ? 37.312 14.414 -13.523 1 73.38 4 MET B C 1
ATOM 1441 O O . MET B 1 4 ? 36.656 13.398 -13.727 1 73.38 4 MET B O 1
ATOM 1445 N N . ASP B 1 5 ? 37.625 14.852 -12.273 1 78.06 5 ASP B N 1
ATOM 1446 C CA . ASP B 1 5 ? 37.312 14.078 -11.07 1 78.06 5 ASP B CA 1
ATOM 1447 C C . ASP B 1 5 ? 35.812 14.094 -10.789 1 78.06 5 ASP B C 1
ATOM 1449 O O . ASP B 1 5 ? 35.25 13.078 -10.367 1 78.06 5 ASP B O 1
ATOM 1453 N N . ARG B 1 6 ? 35.219 15.195 -11.102 1 70.88 6 ARG B N 1
ATOM 1454 C CA . ARG B 1 6 ? 33.781 15.305 -10.906 1 70.88 6 ARG B CA 1
ATOM 1455 C C . ARG B 1 6 ? 33 14.438 -11.906 1 70.88 6 ARG B C 1
ATOM 1457 O O . ARG B 1 6 ? 32.031 13.781 -11.547 1 70.88 6 ARG B O 1
ATOM 1464 N N . ARG B 1 7 ? 33.5 14.422 -13.102 1 67.62 7 ARG B N 1
ATOM 1465 C CA . ARG B 1 7 ? 32.844 13.617 -14.133 1 67.62 7 ARG B CA 1
ATOM 1466 C C . ARG B 1 7 ? 32.969 12.133 -13.82 1 67.62 7 ARG B C 1
ATOM 1468 O O . ARG B 1 7 ? 32 11.375 -14.008 1 67.62 7 ARG B O 1
ATOM 1475 N N . ARG B 1 8 ? 34.125 11.711 -13.328 1 77.69 8 ARG B N 1
ATOM 1476 C CA . ARG B 1 8 ? 34.312 10.305 -12.969 1 77.69 8 ARG B CA 1
ATOM 1477 C C . ARG B 1 8 ? 33.406 9.906 -11.82 1 77.69 8 ARG B C 1
ATOM 1479 O O . ARG B 1 8 ? 32.812 8.82 -11.836 1 77.69 8 ARG B O 1
ATOM 1486 N N . ARG B 1 9 ? 33.156 10.789 -10.859 1 77.31 9 ARG B N 1
ATOM 1487 C CA . ARG B 1 9 ? 32.312 10.523 -9.703 1 77.31 9 ARG B CA 1
ATOM 1488 C C . ARG B 1 9 ? 30.844 10.398 -10.117 1 77.31 9 ARG B C 1
ATOM 1490 O O . ARG B 1 9 ? 30.125 9.508 -9.641 1 77.31 9 ARG B O 1
ATOM 1497 N N . VAL B 1 10 ? 30.531 11.289 -11.055 1 70.44 10 VAL B N 1
ATOM 1498 C CA . VAL B 1 10 ? 29.156 11.258 -11.562 1 70.44 10 VAL B CA 1
ATOM 1499 C C . VAL B 1 10 ? 28.922 9.969 -12.359 1 70.44 10 VAL B C 1
ATOM 1501 O O . VAL B 1 10 ? 27.891 9.32 -12.203 1 70.44 10 VAL B O 1
ATOM 1504 N N . MET B 1 11 ? 29.875 9.617 -13.195 1 77 11 MET B N 1
ATOM 1505 C CA . MET B 1 11 ? 29.766 8.398 -13.977 1 77 11 MET B CA 1
ATOM 1506 C C . MET B 1 11 ? 29.703 7.172 -13.07 1 77 11 MET B C 1
ATOM 1508 O O . MET B 1 11 ? 28.922 6.246 -13.32 1 77 11 MET B O 1
ATOM 1512 N N . ASP B 1 12 ? 30.469 7.156 -12.039 1 78 12 ASP B N 1
ATOM 1513 C CA . ASP B 1 12 ? 30.453 6.07 -11.07 1 78 12 ASP B CA 1
ATOM 1514 C C . ASP B 1 12 ? 29.094 5.953 -10.383 1 78 12 ASP B C 1
ATOM 1516 O O . ASP B 1 12 ? 28.594 4.852 -10.156 1 78 12 ASP B O 1
ATOM 1520 N N . GLN B 1 13 ? 28.531 7.043 -10.07 1 70.25 13 GLN B N 1
ATOM 1521 C CA . GLN B 1 13 ? 27.219 7.07 -9.422 1 70.25 13 GLN B CA 1
ATOM 1522 C C . GLN B 1 13 ? 26.141 6.516 -10.344 1 70.25 13 GLN B C 1
ATOM 1524 O O . GLN B 1 13 ? 25.25 5.77 -9.906 1 70.25 13 GLN B O 1
ATOM 1529 N N . ILE B 1 14 ? 26.234 6.891 -11.586 1 68.06 14 ILE B N 1
ATOM 1530 C CA . ILE B 1 14 ? 25.25 6.43 -12.562 1 68.06 14 ILE B CA 1
ATOM 1531 C C . ILE B 1 14 ? 25.391 4.918 -12.758 1 68.06 14 ILE B C 1
ATOM 1533 O O . ILE B 1 14 ? 24.391 4.195 -12.781 1 68.06 14 ILE B O 1
ATOM 1537 N N . VAL B 1 15 ? 26.625 4.477 -12.867 1 73.62 15 VAL B N 1
ATOM 1538 C CA . VAL B 1 15 ? 26.875 3.049 -13.039 1 73.62 15 VAL B CA 1
ATOM 1539 C C . VAL B 1 15 ? 26.359 2.285 -11.82 1 73.62 15 VAL B C 1
ATOM 1541 O O . VAL B 1 15 ? 25.719 1.245 -11.961 1 73.62 15 VAL B O 1
ATOM 1544 N N . GLU B 1 16 ? 26.516 2.773 -10.688 1 76.31 16 GLU B N 1
ATOM 1545 C CA . GLU B 1 16 ? 26.062 2.152 -9.445 1 76.31 16 GLU B CA 1
ATOM 1546 C C . GLU B 1 16 ? 24.531 2.064 -9.398 1 76.31 16 GLU B C 1
ATOM 1548 O O . GLU B 1 16 ? 23.984 1.047 -8.984 1 76.31 16 GLU B O 1
ATOM 1553 N N . LYS B 1 17 ? 23.953 3.135 -9.781 1 70.38 17 LYS B N 1
ATOM 1554 C CA . LYS B 1 17 ? 22.5 3.146 -9.781 1 70.38 17 LYS B CA 1
ATOM 1555 C C . LYS B 1 17 ? 21.938 2.133 -10.781 1 70.38 17 LYS B C 1
ATOM 1557 O O . LYS B 1 17 ? 20.938 1.475 -10.508 1 70.38 17 LYS B O 1
ATOM 1562 N N . VAL B 1 18 ? 22.609 2.01 -11.898 1 70.12 18 VAL B N 1
ATOM 1563 C CA . VAL B 1 18 ? 22.156 1.071 -12.93 1 70.12 18 VAL B CA 1
ATOM 1564 C C . VAL B 1 18 ? 22.328 -0.361 -12.43 1 70.12 18 VAL B C 1
ATOM 1566 O O . VAL B 1 18 ? 21.422 -1.187 -12.57 1 70.12 18 VAL B O 1
ATOM 1569 N N . ILE B 1 19 ? 23.453 -0.637 -11.836 1 77.44 19 ILE B N 1
ATOM 1570 C CA . ILE B 1 19 ? 23.734 -1.974 -11.32 1 77.44 19 ILE B CA 1
ATOM 1571 C C . ILE B 1 19 ? 22.734 -2.312 -10.203 1 77.44 19 ILE B C 1
ATOM 1573 O O . ILE B 1 19 ? 22.219 -3.43 -10.148 1 77.44 19 ILE B O 1
ATOM 1577 N N . ARG B 1 20 ? 22.391 -1.361 -9.359 1 76.12 20 ARG B N 1
ATOM 1578 C CA . ARG B 1 20 ? 21.422 -1.563 -8.281 1 76.12 20 ARG B CA 1
ATOM 1579 C C . ARG B 1 20 ? 20.031 -1.855 -8.844 1 76.12 20 ARG B C 1
ATOM 1581 O O . ARG B 1 20 ? 19.328 -2.729 -8.336 1 76.12 20 ARG B O 1
ATOM 1588 N N . SER B 1 21 ? 19.781 -1.146 -9.922 1 74.88 21 SER B N 1
ATOM 1589 C CA . SER B 1 21 ? 18.484 -1.352 -10.555 1 74.88 21 SER B CA 1
ATOM 1590 C C . SER B 1 21 ? 18.375 -2.746 -11.164 1 74.88 21 SER B C 1
ATOM 1592 O O . SER B 1 21 ? 17.344 -3.402 -11.055 1 74.88 21 SER B O 1
ATOM 1594 N N . ILE B 1 22 ? 19.422 -3.188 -11.734 1 75 22 ILE B N 1
ATOM 1595 C CA . ILE B 1 22 ? 19.438 -4.512 -12.344 1 75 22 ILE B CA 1
ATOM 1596 C C . ILE B 1 22 ? 19.328 -5.582 -11.258 1 75 22 ILE B C 1
ATOM 1598 O O . ILE B 1 22 ? 18.578 -6.551 -11.406 1 75 22 ILE B O 1
ATOM 1602 N N . ARG B 1 23 ? 20 -5.402 -10.219 1 82.06 23 ARG B N 1
ATOM 1603 C CA . ARG B 1 23 ? 19.953 -6.348 -9.109 1 82.06 23 ARG B CA 1
ATOM 1604 C C . ARG B 1 23 ? 18.547 -6.422 -8.516 1 82.06 23 ARG B C 1
ATOM 1606 O O . ARG B 1 23 ? 18.047 -7.508 -8.211 1 82.06 23 ARG B O 1
ATOM 1613 N N . LEU B 1 24 ? 17.953 -5.234 -8.391 1 77.31 24 LEU B N 1
ATOM 1614 C CA . LEU B 1 24 ? 16.594 -5.195 -7.863 1 77.31 24 LEU B CA 1
ATOM 1615 C C . LEU B 1 24 ? 15.633 -5.934 -8.781 1 77.31 24 LEU B C 1
ATOM 1617 O O . LEU B 1 24 ? 14.734 -6.629 -8.312 1 77.31 24 LEU B O 1
ATOM 1621 N N . GLY B 1 25 ? 15.859 -5.75 -10.039 1 77.31 25 GLY B N 1
ATOM 1622 C CA . GLY B 1 25 ? 15.039 -6.453 -11.016 1 77.31 25 GLY B CA 1
ATOM 1623 C C . GLY B 1 25 ? 15.188 -7.961 -10.945 1 77.31 25 GLY B C 1
ATOM 1624 O O . GLY B 1 25 ? 14.195 -8.688 -11.016 1 77.31 25 GLY B O 1
ATOM 1625 N N . LEU B 1 26 ? 16.406 -8.383 -10.766 1 80.44 26 LEU B N 1
ATOM 1626 C CA . LEU B 1 26 ? 16.672 -9.812 -10.664 1 80.44 26 LEU B CA 1
ATOM 1627 C C . LEU B 1 26 ? 16.078 -10.383 -9.383 1 80.44 26 LEU B C 1
ATOM 1629 O O . LEU B 1 26 ? 15.562 -11.508 -9.375 1 80.44 26 LEU B O 1
ATOM 1633 N N . ASP B 1 27 ? 16.094 -9.625 -8.328 1 82.12 27 ASP B N 1
ATOM 1634 C CA . ASP B 1 27 ? 15.492 -10.047 -7.07 1 82.12 27 ASP B CA 1
ATOM 1635 C C . ASP B 1 27 ? 13.977 -10.148 -7.191 1 82.12 27 ASP B C 1
ATOM 1637 O O . ASP B 1 27 ? 13.367 -11.094 -6.691 1 82.12 27 ASP B O 1
ATOM 1641 N N . HIS B 1 28 ? 13.492 -9.102 -7.898 1 81.12 28 HIS B N 1
ATOM 1642 C CA . HIS B 1 28 ? 12.062 -9.141 -8.156 1 81.12 28 HIS B CA 1
ATOM 1643 C C . HIS B 1 28 ? 11.68 -10.391 -8.953 1 81.12 28 HIS B C 1
ATO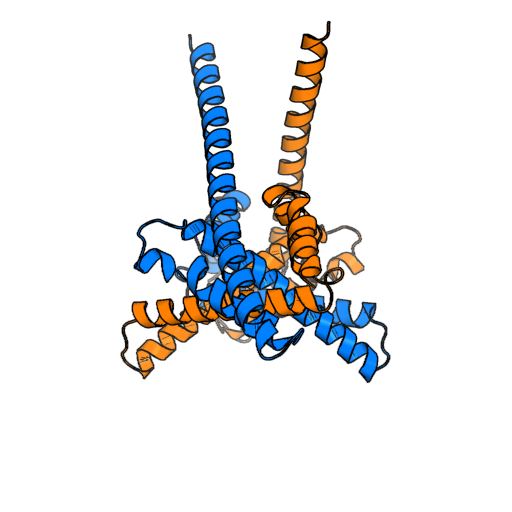M 1645 O O . HIS B 1 28 ? 10.727 -11.086 -8.594 1 81.12 28 HIS B O 1
ATOM 1651 N N . GLY B 1 29 ? 12.445 -10.617 -9.945 1 83.25 29 GLY B N 1
ATOM 1652 C CA . GLY B 1 29 ? 12.18 -11.75 -10.812 1 83.25 29 GLY B CA 1
ATOM 1653 C C . GLY B 1 29 ? 12.273 -13.086 -10.102 1 83.25 29 GLY B C 1
ATOM 1654 O O . GLY B 1 29 ? 11.484 -13.992 -10.359 1 83.25 29 GLY B O 1
ATOM 1655 N N . LYS B 1 30 ? 13.188 -13.234 -9.289 1 87 30 LYS B N 1
ATOM 1656 C CA . LYS B 1 30 ? 13.383 -14.461 -8.531 1 87 30 LYS B CA 1
ATOM 1657 C C . LYS B 1 30 ? 12.188 -14.75 -7.621 1 87 30 LYS B C 1
ATOM 1659 O O . LYS B 1 30 ? 11.711 -15.883 -7.551 1 87 30 LYS B O 1
ATOM 1664 N N . LEU B 1 31 ? 11.711 -13.742 -6.93 1 89.62 31 LEU B N 1
ATOM 1665 C CA . LEU B 1 31 ? 10.562 -13.891 -6.043 1 89.62 31 LEU B CA 1
ATOM 1666 C C . LEU B 1 31 ? 9.32 -14.297 -6.828 1 89.62 31 LEU B C 1
ATOM 1668 O O . LEU B 1 31 ? 8.586 -15.195 -6.41 1 89.62 31 LEU B O 1
ATOM 1672 N N . LEU B 1 32 ? 9.211 -13.719 -7.984 1 87.88 32 LEU B N 1
ATOM 1673 C CA . LEU B 1 32 ? 8.062 -14.023 -8.828 1 87.88 32 LEU B CA 1
ATOM 1674 C C . LEU B 1 32 ? 8.141 -15.445 -9.359 1 87.88 32 LEU B C 1
ATOM 1676 O O . LEU B 1 32 ? 7.133 -16.156 -9.414 1 87.88 32 LEU B O 1
ATOM 1680 N N . ALA B 1 33 ? 9.336 -15.773 -9.75 1 87.12 33 ALA B N 1
ATOM 1681 C CA . ALA B 1 33 ? 9.523 -17.125 -10.281 1 87.12 33 ALA B CA 1
ATOM 1682 C C . ALA B 1 33 ? 9.211 -18.172 -9.219 1 87.12 33 ALA B C 1
ATOM 1684 O O . ALA B 1 33 ? 8.508 -19.156 -9.492 1 87.12 33 ALA B O 1
ATOM 1685 N N . LEU B 1 34 ? 9.703 -17.953 -8.086 1 91.56 34 LEU B N 1
ATOM 1686 C CA . LEU B 1 34 ? 9.469 -18.891 -6.992 1 91.56 34 LEU B CA 1
ATOM 1687 C C . LEU B 1 34 ? 7.98 -18.969 -6.66 1 91.56 34 LEU B C 1
ATOM 1689 O O . LEU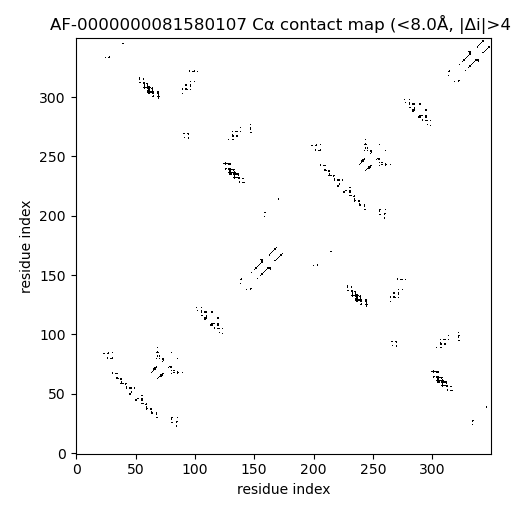 B 1 34 ? 7.449 -20.062 -6.445 1 91.56 34 LEU B O 1
ATOM 1693 N N . PHE B 1 35 ? 7.332 -17.859 -6.582 1 92.94 35 PHE B N 1
ATOM 1694 C CA . PHE B 1 35 ? 5.895 -17.844 -6.34 1 92.94 35 PHE B CA 1
ATOM 1695 C C . PHE B 1 35 ? 5.145 -18.609 -7.418 1 92.94 35 PHE B C 1
ATOM 1697 O O . PHE B 1 35 ? 4.25 -19.406 -7.117 1 92.94 35 PHE B O 1
ATOM 1704 N N . ALA B 1 36 ? 5.488 -18.344 -8.664 1 89.25 36 ALA B N 1
ATOM 1705 C CA . ALA B 1 36 ? 4.809 -18.969 -9.797 1 89.25 36 ALA B CA 1
ATOM 1706 C C . ALA B 1 36 ? 4.945 -20.5 -9.742 1 89.25 36 ALA B C 1
ATOM 1708 O O . ALA B 1 36 ? 3.992 -21.219 -10.023 1 89.25 36 ALA B O 1
ATOM 1709 N N . ILE B 1 37 ? 6.145 -20.922 -9.445 1 90.88 37 ILE B N 1
ATOM 1710 C CA . ILE B 1 37 ? 6.402 -22.359 -9.375 1 90.88 37 ILE B CA 1
ATOM 1711 C C . ILE B 1 37 ? 5.527 -22.984 -8.297 1 90.88 37 ILE B C 1
ATOM 1713 O O . ILE B 1 37 ? 4.883 -24.016 -8.523 1 90.88 37 ILE B O 1
ATOM 1717 N N . ILE B 1 38 ? 5.473 -22.359 -7.141 1 94.19 38 ILE B N 1
ATOM 1718 C CA . ILE B 1 38 ? 4.684 -22.875 -6.027 1 94.19 38 ILE B CA 1
ATOM 1719 C C . ILE B 1 38 ? 3.199 -22.812 -6.371 1 94.19 38 ILE B C 1
ATOM 1721 O O . ILE B 1 38 ? 2.473 -23.797 -6.195 1 94.19 38 ILE B O 1
ATOM 1725 N N . TYR B 1 39 ? 2.746 -21.734 -6.836 1 92.56 39 TYR B N 1
ATOM 1726 C CA . TYR B 1 39 ? 1.344 -21.547 -7.188 1 92.56 39 TYR B CA 1
ATOM 1727 C C . TYR B 1 39 ? 0.895 -22.578 -8.219 1 92.56 39 TYR B C 1
ATOM 1729 O O . TYR B 1 39 ? -0.148 -23.219 -8.047 1 92.56 39 TYR B O 1
ATOM 1737 N N . SER B 1 40 ? 1.676 -22.734 -9.258 1 91.19 40 SER B N 1
ATOM 1738 C CA . SER B 1 40 ? 1.324 -23.672 -10.32 1 91.19 40 SER B CA 1
ATOM 1739 C C . SER B 1 40 ? 1.279 -25.109 -9.805 1 91.19 40 SER B C 1
ATOM 1741 O O . SER B 1 40 ? 0.4 -25.891 -10.188 1 91.19 40 SER B O 1
ATOM 1743 N N . SER B 1 41 ? 2.268 -25.438 -9.008 1 94.81 41 SER B N 1
ATOM 1744 C CA . SER B 1 41 ? 2.303 -26.781 -8.438 1 94.81 41 SER B CA 1
ATOM 1745 C C . SER B 1 41 ? 1.062 -27.047 -7.594 1 94.81 41 SER B C 1
ATOM 1747 O O . SER B 1 41 ? 0.465 -28.125 -7.688 1 94.81 41 SER B O 1
ATOM 1749 N N . VAL B 1 42 ? 0.62 -26.078 -6.812 1 94.75 42 VAL B N 1
ATOM 1750 C CA . VAL B 1 42 ? -0.556 -26.219 -5.957 1 94.75 42 VAL B CA 1
ATOM 1751 C C . VAL B 1 42 ? -1.814 -26.297 -6.816 1 94.75 42 VAL B C 1
ATOM 1753 O O . VAL B 1 42 ? -2.691 -27.125 -6.57 1 94.75 42 VAL B O 1
ATOM 1756 N N . GLN B 1 43 ? -1.873 -25.438 -7.801 1 93.31 43 GLN B N 1
ATOM 1757 C CA . GLN B 1 43 ? -3.031 -25.453 -8.688 1 93.31 43 GLN B CA 1
ATOM 1758 C C . GLN B 1 43 ? -3.166 -26.797 -9.398 1 93.31 43 GLN B C 1
ATOM 1760 O O . GLN B 1 43 ? -4.27 -27.328 -9.523 1 93.31 43 GLN B O 1
ATOM 1765 N N . MET B 1 44 ? -2.016 -27.328 -9.844 1 93.12 44 MET B N 1
ATOM 1766 C CA . MET B 1 44 ? -2.029 -28.625 -10.516 1 93.12 44 MET B CA 1
ATOM 1767 C C . MET B 1 44 ? -2.572 -29.719 -9.602 1 93.12 44 MET B C 1
ATOM 1769 O O . MET B 1 44 ? -3.365 -30.562 -10.031 1 93.12 44 MET B O 1
ATOM 1773 N N . SER B 1 45 ? -2.18 -29.703 -8.406 1 94.75 45 SER B N 1
ATOM 1774 C CA . SER B 1 45 ? -2.615 -30.703 -7.434 1 94.75 45 SER B CA 1
ATOM 1775 C C . SER B 1 45 ? -4.082 -30.516 -7.059 1 94.75 45 SER B C 1
ATOM 1777 O O . SER B 1 45 ? -4.848 -31.469 -7.004 1 94.75 45 SER B O 1
ATOM 1779 N N . LEU B 1 46 ? -4.543 -29.266 -6.82 1 92.88 46 LEU B N 1
ATOM 1780 C CA . LEU B 1 46 ? -5.895 -28.969 -6.359 1 92.88 46 LEU B CA 1
ATOM 1781 C C . LEU B 1 46 ? -6.906 -29.172 -7.484 1 92.88 46 LEU B C 1
ATOM 1783 O O . LEU B 1 46 ? -8.039 -29.578 -7.238 1 92.88 46 LEU B O 1
ATOM 1787 N N . ASN B 1 47 ? -6.445 -28.828 -8.633 1 90.31 47 ASN B N 1
ATOM 1788 C CA . ASN B 1 47 ? -7.367 -28.938 -9.758 1 90.31 47 ASN B CA 1
ATOM 1789 C C . ASN B 1 47 ? -7.645 -30.406 -10.117 1 90.31 47 ASN B C 1
ATOM 1791 O O . ASN B 1 47 ? -8.625 -30.703 -10.797 1 90.31 47 ASN B O 1
ATOM 1795 N N . ARG B 1 48 ? -6.832 -31.297 -9.602 1 92.75 48 ARG B N 1
ATOM 1796 C CA . ARG B 1 48 ? -7.102 -32.719 -9.758 1 92.75 48 ARG B CA 1
ATOM 1797 C C . ARG B 1 48 ? -8.266 -33.156 -8.883 1 92.75 48 ARG B C 1
ATOM 1799 O O . ARG B 1 48 ? -9.016 -34.062 -9.234 1 92.75 48 ARG B O 1
ATOM 1806 N N . ILE B 1 49 ? -8.438 -32.5 -7.781 1 91.56 49 ILE B N 1
ATOM 1807 C CA . ILE B 1 49 ? -9.453 -32.875 -6.801 1 91.56 49 ILE B CA 1
ATOM 1808 C C . ILE B 1 49 ? -10.727 -32.062 -7.059 1 91.56 49 ILE B C 1
ATOM 1810 O O . ILE B 1 49 ? -11.828 -32.625 -7.086 1 91.56 49 ILE B O 1
ATOM 1814 N N . ALA B 1 50 ? -10.617 -30.75 -7.215 1 89.69 50 ALA B N 1
ATOM 1815 C CA . ALA B 1 50 ? -11.742 -29.844 -7.477 1 89.69 50 ALA B CA 1
ATOM 1816 C C . ALA B 1 50 ? -11.367 -28.797 -8.516 1 89.69 50 ALA B C 1
ATOM 1818 O O . ALA B 1 50 ? -10.781 -27.766 -8.18 1 89.69 50 ALA B O 1
ATOM 1819 N N . PRO B 1 51 ? -11.711 -29.047 -9.742 1 87.25 51 PRO B N 1
ATOM 1820 C CA . PRO B 1 51 ? -11.242 -28.172 -10.82 1 87.25 51 PRO B CA 1
ATOM 1821 C C . PRO B 1 51 ? -11.914 -26.797 -10.797 1 87.25 51 PRO B C 1
ATOM 1823 O O . PRO B 1 51 ? -13.102 -26.688 -10.484 1 87.25 51 PRO B O 1
ATOM 1826 N N . LYS B 1 52 ? -11.133 -25.781 -11.039 1 81.75 52 LYS B N 1
ATOM 1827 C CA . LYS B 1 52 ? -11.508 -24.422 -11.391 1 81.75 52 LYS B CA 1
ATOM 1828 C C . LYS B 1 52 ? -12.344 -23.781 -10.289 1 81.75 52 LYS B C 1
ATOM 1830 O O . LYS B 1 52 ? -13.328 -23.094 -10.57 1 81.75 52 LYS B O 1
ATOM 1835 N N . LYS B 1 53 ? -12 -24.125 -9.055 1 89.56 53 LYS B N 1
ATOM 1836 C CA . LYS B 1 53 ? -12.68 -23.453 -7.945 1 89.56 53 LYS B CA 1
ATOM 1837 C C . LYS B 1 53 ? -11.922 -22.203 -7.508 1 89.56 53 LYS B C 1
ATOM 1839 O O . LYS B 1 53 ? -10.695 -22.203 -7.477 1 89.56 53 LYS B O 1
ATOM 1844 N N . THR B 1 54 ? -12.648 -21.203 -7.172 1 89.94 54 THR B N 1
ATOM 1845 C CA . THR B 1 54 ? -12.07 -19.938 -6.711 1 89.94 54 THR B CA 1
ATOM 1846 C C . THR B 1 54 ? -11.195 -20.156 -5.48 1 89.94 54 THR B C 1
ATOM 1848 O O . THR B 1 54 ? -10.156 -19.516 -5.324 1 89.94 54 THR B O 1
ATOM 1851 N N . VAL B 1 55 ? -11.609 -21.094 -4.723 1 92.75 55 VAL B N 1
ATOM 1852 C CA . VAL B 1 55 ? -10.891 -21.359 -3.482 1 92.75 55 VAL B CA 1
ATOM 1853 C C . VAL B 1 55 ? -9.508 -21.922 -3.799 1 92.75 55 VAL B C 1
ATOM 1855 O O . VAL B 1 55 ? -8.562 -21.75 -3.02 1 92.75 55 VAL B O 1
ATOM 1858 N N . ASN B 1 56 ? -9.391 -22.672 -4.957 1 93.75 56 ASN B N 1
ATOM 1859 C CA . ASN B 1 56 ? -8.078 -23.172 -5.363 1 93.75 56 ASN B CA 1
ATOM 1860 C C . ASN B 1 56 ? -7.078 -22.047 -5.57 1 93.75 56 ASN B C 1
ATOM 1862 O O . ASN B 1 56 ? -5.918 -22.156 -5.176 1 93.75 56 ASN B O 1
ATOM 1866 N N . HIS B 1 57 ? -7.59 -20.938 -6.148 1 92.25 57 HIS B N 1
ATOM 1867 C CA . HIS B 1 57 ? -6.723 -19.797 -6.387 1 92.25 57 HIS B CA 1
ATOM 1868 C C . HIS B 1 57 ? -6.312 -19.125 -5.078 1 92.25 57 HIS B C 1
ATOM 1870 O O . HIS B 1 57 ? -5.164 -18.703 -4.93 1 92.25 57 HIS B O 1
ATOM 1876 N N . PHE B 1 58 ? -7.211 -19.125 -4.188 1 95.44 58 PHE B N 1
ATOM 1877 C CA . PHE B 1 58 ? -6.879 -18.562 -2.883 1 95.44 58 PHE B CA 1
ATOM 1878 C C . PHE B 1 58 ? -5.82 -19.406 -2.186 1 95.44 58 PHE B C 1
ATOM 1880 O O . PHE B 1 58 ? -4.84 -18.875 -1.662 1 95.44 58 PHE B O 1
ATOM 1887 N N . ILE B 1 59 ? -6.047 -20.656 -2.209 1 96.69 59 ILE B N 1
ATOM 1888 C CA . ILE B 1 59 ? -5.152 -21.578 -1.505 1 96.69 59 ILE B CA 1
ATOM 1889 C C . ILE B 1 59 ? -3.754 -21.5 -2.109 1 96.69 59 ILE B C 1
ATOM 1891 O O . ILE B 1 59 ? -2.76 -21.422 -1.382 1 96.69 59 ILE B O 1
ATOM 1895 N N . GLY B 1 60 ? -3.711 -21.609 -3.436 1 96.12 60 GLY B N 1
ATOM 1896 C CA . GLY B 1 60 ? -2.422 -21.469 -4.094 1 96.12 60 GLY B CA 1
ATOM 1897 C C . GLY B 1 60 ? -1.728 -20.156 -3.77 1 96.12 60 GLY B C 1
ATOM 1898 O O . GLY B 1 60 ? -0.534 -20.141 -3.463 1 96.12 60 GLY B O 1
ATOM 1899 N N . GLY B 1 61 ? -2.416 -19.062 -3.82 1 95.69 61 GLY B N 1
ATOM 1900 C CA . GLY B 1 61 ? -1.868 -17.766 -3.486 1 95.69 61 GLY B CA 1
ATOM 1901 C C . GLY B 1 61 ? -1.452 -17.641 -2.033 1 95.69 61 GLY B C 1
ATOM 1902 O O . GLY B 1 61 ? -0.4 -17.078 -1.726 1 95.69 61 GLY B O 1
ATOM 1903 N N . PHE B 1 62 ? -2.268 -18.172 -1.193 1 97.62 62 PHE B N 1
ATOM 1904 C CA . PHE B 1 62 ? -2.002 -18.125 0.24 1 97.62 62 PHE B CA 1
ATOM 1905 C C . PHE B 1 62 ? -0.723 -18.891 0.578 1 97.62 62 PHE B C 1
ATOM 1907 O O . PHE B 1 62 ? 0.157 -18.359 1.261 1 97.62 62 PHE B O 1
ATOM 1914 N N . LEU B 1 63 ? -0.583 -20.062 0.077 1 97.56 63 LEU B N 1
ATOM 1915 C CA . LEU B 1 63 ? 0.595 -20.875 0.338 1 97.56 63 LEU B CA 1
ATOM 1916 C C . LEU B 1 63 ? 1.842 -20.25 -0.278 1 97.56 63 LEU B C 1
ATOM 1918 O O . LEU B 1 63 ? 2.889 -20.188 0.368 1 97.56 63 LEU B O 1
ATOM 1922 N N . GLY B 1 64 ? 1.687 -19.844 -1.512 1 96.88 64 GLY B N 1
ATOM 1923 C CA . GLY B 1 64 ? 2.803 -19.141 -2.133 1 96.88 64 GLY B CA 1
ATOM 1924 C C . GLY B 1 64 ? 3.211 -17.891 -1.391 1 96.88 64 GLY B C 1
ATOM 1925 O O . GLY B 1 64 ? 4.402 -17.594 -1.25 1 96.88 64 GLY B O 1
ATOM 1926 N N . GLY B 1 65 ? 2.25 -17.125 -0.908 1 97.38 65 GLY B N 1
ATOM 1927 C CA . GLY B 1 65 ? 2.512 -15.906 -0.148 1 97.38 65 GLY B CA 1
ATOM 1928 C C . GLY B 1 65 ? 3.264 -16.156 1.144 1 97.38 65 GLY B C 1
ATOM 1929 O O . GLY B 1 65 ? 4.234 -15.469 1.452 1 97.38 65 GLY B O 1
ATOM 1930 N N . ILE B 1 66 ? 2.904 -17.172 1.852 1 97.38 66 ILE B N 1
ATOM 1931 C CA . ILE B 1 66 ? 3.533 -17.5 3.127 1 97.38 66 ILE B CA 1
ATOM 1932 C C . ILE B 1 66 ? 4.949 -18.016 2.887 1 97.38 66 ILE B C 1
ATOM 1934 O O . ILE B 1 66 ? 5.883 -17.641 3.602 1 97.38 66 ILE B O 1
ATOM 1938 N N . LEU B 1 67 ? 5.129 -18.797 1.909 1 97 67 LEU B N 1
ATOM 1939 C CA . LEU B 1 67 ? 6.398 -19.484 1.684 1 97 67 LEU B CA 1
ATOM 1940 C C . LEU B 1 67 ? 7.422 -18.531 1.067 1 97 67 LEU B C 1
ATOM 1942 O O . LEU B 1 67 ? 8.586 -18.516 1.471 1 97 67 LEU B O 1
ATOM 1946 N N . VAL B 1 68 ? 6.996 -17.734 0.142 1 96.06 68 VAL B N 1
ATOM 1947 C CA . VAL B 1 68 ? 7.926 -16.906 -0.627 1 96.06 68 VAL B CA 1
ATOM 1948 C C . VAL B 1 68 ? 8.055 -15.531 0.018 1 96.06 68 VAL B C 1
ATOM 1950 O O . VAL B 1 68 ? 9.148 -15.117 0.405 1 96.06 68 VAL B O 1
ATOM 1953 N N . TYR B 1 69 ? 6.934 -14.961 0.258 1 95.88 69 TYR B N 1
ATOM 1954 C CA . TYR B 1 69 ? 6.941 -13.57 0.701 1 95.88 69 TYR B CA 1
ATOM 1955 C C . TYR B 1 69 ? 6.879 -13.484 2.221 1 95.88 69 TYR B C 1
ATOM 1957 O O . TYR B 1 69 ? 7.266 -12.469 2.807 1 95.88 69 TYR B O 1
ATOM 1965 N N . GLY B 1 70 ? 6.441 -14.5 2.846 1 95.31 70 GLY B N 1
ATOM 1966 C CA . GLY B 1 70 ? 6.379 -14.547 4.297 1 95.31 70 GLY B CA 1
ATOM 1967 C C . GLY B 1 70 ? 7.688 -14.969 4.938 1 95.31 70 GLY B C 1
ATOM 1968 O O . GLY B 1 70 ? 7.84 -14.891 6.16 1 95.31 70 GLY B O 1
ATOM 1969 N N . GLY B 1 71 ? 8.57 -15.562 4.152 1 92.56 71 GLY B N 1
ATOM 1970 C CA . GLY B 1 71 ? 9.922 -15.797 4.637 1 92.56 71 GLY B CA 1
ATOM 1971 C C . GLY B 1 71 ? 10.156 -17.219 5.082 1 92.56 71 GLY B C 1
ATOM 1972 O O . GLY B 1 71 ? 11.234 -17.547 5.594 1 92.56 71 GLY B O 1
ATOM 1973 N N . ILE B 1 72 ? 9.242 -18.047 4.906 1 93.5 72 ILE B N 1
ATOM 1974 C CA . ILE B 1 72 ? 9.398 -19.422 5.367 1 93.5 72 ILE B CA 1
ATOM 1975 C C . ILE B 1 72 ? 10.5 -20.109 4.562 1 93.5 72 ILE B C 1
ATOM 1977 O O . ILE B 1 72 ? 11.305 -20.859 5.113 1 93.5 72 ILE B O 1
ATOM 1981 N N . LEU B 1 73 ? 10.5 -19.859 3.295 1 93 73 LEU B N 1
ATOM 1982 C CA . LEU B 1 73 ? 11.523 -20.469 2.451 1 93 73 LEU B CA 1
ATOM 1983 C C . LEU B 1 73 ? 12.906 -19.969 2.832 1 93 73 LEU B C 1
ATOM 1985 O O . LEU B 1 73 ? 13.875 -20.734 2.822 1 93 73 LEU B O 1
ATOM 1989 N N . ASN B 1 74 ? 13.008 -18.719 3.225 1 91.88 74 ASN B N 1
ATOM 1990 C CA . ASN B 1 74 ? 14.281 -18.125 3.633 1 91.88 74 ASN B CA 1
ATOM 1991 C C . ASN B 1 74 ? 14.781 -18.734 4.941 1 91.88 74 ASN B C 1
ATOM 1993 O O . ASN B 1 74 ? 15.977 -18.672 5.238 1 91.88 74 ASN B O 1
ATOM 1997 N N . MET B 1 75 ? 13.828 -19.25 5.723 1 88.44 75 MET B N 1
ATOM 1998 C CA . MET B 1 75 ? 14.211 -19.891 6.973 1 88.44 75 MET B CA 1
ATOM 1999 C C . MET B 1 75 ? 14.945 -21.203 6.703 1 88.44 75 MET B C 1
ATOM 2001 O O . MET B 1 75 ? 15.867 -21.562 7.438 1 88.44 75 MET B O 1
ATOM 2005 N N . HIS B 1 76 ? 14.625 -21.828 5.652 1 88.69 76 HIS B N 1
ATOM 2006 C CA . HIS B 1 76 ? 15.203 -23.125 5.324 1 88.69 76 HIS B CA 1
ATOM 2007 C C . HIS B 1 76 ? 16.344 -22.984 4.332 1 88.69 76 HIS B C 1
ATOM 2009 O O . HIS B 1 76 ? 17.328 -23.734 4.398 1 88.69 76 HIS B O 1
ATOM 2015 N N . PHE B 1 77 ? 16.125 -22.078 3.477 1 87.62 77 PHE B N 1
ATOM 2016 C CA . PHE B 1 77 ? 17.141 -21.828 2.461 1 87.62 77 PHE B CA 1
ATOM 2017 C C . PHE B 1 77 ? 17.688 -20.406 2.578 1 87.62 77 PHE B C 1
ATOM 2019 O O . PHE B 1 77 ? 17.109 -19.469 2.035 1 87.62 77 PHE B O 1
ATOM 2026 N N . LYS B 1 78 ? 18.719 -20.203 3.205 1 76.94 78 LYS B N 1
ATOM 2027 C CA . LYS B 1 78 ? 19.281 -18.891 3.561 1 76.94 78 LYS B CA 1
ATOM 2028 C C . LYS B 1 78 ? 19.438 -18.016 2.33 1 76.94 78 LYS B C 1
ATOM 2030 O O . LYS B 1 78 ? 20.031 -18.422 1.329 1 76.94 78 LYS B O 1
ATOM 2035 N N . LYS B 1 79 ? 18.906 -17.016 2.289 1 77.44 79 LYS B N 1
ATOM 2036 C CA . LYS B 1 79 ? 19.094 -15.93 1.342 1 77.44 79 LYS B CA 1
ATOM 2037 C C . LYS B 1 79 ? 18.547 -16.281 -0.035 1 77.44 79 LYS B C 1
ATOM 2039 O O . LYS B 1 79 ? 19.125 -15.914 -1.058 1 77.44 79 LYS B O 1
ATOM 2044 N N . LEU B 1 80 ? 17.641 -17.094 0.039 1 83.44 80 LEU B N 1
ATOM 2045 C CA . LEU B 1 80 ? 17.016 -17.469 -1.228 1 83.44 80 LEU B CA 1
ATOM 2046 C C . LEU B 1 80 ? 16.312 -16.281 -1.868 1 83.44 80 LEU B C 1
ATOM 2048 O O . LEU B 1 80 ? 16.453 -16.047 -3.072 1 83.44 80 LEU B O 1
ATOM 2052 N N . ALA B 1 81 ? 15.57 -15.609 -1.03 1 85.94 81 ALA B N 1
ATOM 2053 C CA . ALA B 1 81 ? 14.828 -14.445 -1.506 1 85.94 81 ALA B CA 1
ATOM 2054 C C . ALA B 1 81 ? 15.164 -13.211 -0.681 1 85.94 81 ALA B C 1
ATOM 2056 O O . ALA B 1 81 ? 15.383 -13.305 0.53 1 85.94 81 ALA B O 1
ATOM 2057 N N . ASN B 1 82 ? 15.219 -12.094 -1.338 1 88.5 82 ASN B N 1
ATOM 2058 C CA . ASN B 1 82 ? 15.453 -10.828 -0.662 1 88.5 82 ASN B CA 1
ATOM 2059 C C . ASN B 1 82 ? 14.234 -10.383 0.144 1 88.5 82 ASN B C 1
ATOM 2061 O O . ASN B 1 82 ? 13.203 -10.023 -0.428 1 88.5 82 ASN B O 1
ATOM 2065 N N . GLU B 1 83 ? 14.414 -10.328 1.375 1 90 83 GLU B N 1
ATOM 2066 C CA . GLU B 1 83 ? 13.289 -10.078 2.268 1 90 83 GLU B CA 1
ATOM 2067 C C . GLU B 1 83 ? 12.781 -8.641 2.133 1 90 83 GLU B C 1
ATOM 2069 O O . GLU B 1 83 ? 11.586 -8.383 2.273 1 90 83 GLU B O 1
ATOM 2074 N N . ALA B 1 84 ? 13.711 -7.734 1.914 1 82.94 84 ALA B N 1
ATOM 2075 C CA . ALA B 1 84 ? 13.328 -6.336 1.743 1 82.94 84 ALA B CA 1
ATOM 2076 C C . ALA B 1 84 ? 12.438 -6.156 0.513 1 82.94 84 ALA B C 1
ATOM 2078 O O . ALA B 1 84 ? 11.422 -5.461 0.568 1 82.94 84 ALA B O 1
ATOM 2079 N N . ILE B 1 85 ? 12.805 -6.762 -0.517 1 84.31 85 ILE B N 1
ATOM 2080 C CA . ILE B 1 85 ? 12.047 -6.68 -1.761 1 84.31 85 ILE B CA 1
ATOM 2081 C C . ILE B 1 85 ? 10.703 -7.391 -1.599 1 84.31 85 ILE B C 1
ATOM 2083 O O . ILE B 1 85 ? 9.672 -6.902 -2.068 1 84.31 85 ILE B O 1
ATOM 2087 N N . ALA B 1 86 ? 10.75 -8.508 -0.896 1 90.44 86 ALA B N 1
ATOM 2088 C CA . ALA B 1 86 ? 9.516 -9.234 -0.618 1 90.44 86 ALA B CA 1
ATOM 2089 C C . ALA B 1 86 ? 8.531 -8.367 0.162 1 90.44 86 ALA B C 1
ATOM 2091 O O . ALA B 1 86 ? 7.328 -8.383 -0.107 1 90.44 86 ALA B O 1
ATOM 2092 N N . THR B 1 87 ? 9.07 -7.605 1.1 1 88.38 87 THR B N 1
ATOM 2093 C CA . THR B 1 87 ? 8.242 -6.707 1.896 1 88.38 87 THR B CA 1
ATOM 2094 C C . THR B 1 87 ? 7.66 -5.598 1.027 1 88.38 87 THR B C 1
ATOM 2096 O O . THR B 1 87 ? 6.469 -5.301 1.109 1 88.38 87 THR B O 1
ATOM 2099 N N . GLN B 1 88 ? 8.461 -5.008 0.205 1 83.56 88 GLN B N 1
ATOM 2100 C CA . GLN B 1 88 ? 8.039 -3.938 -0.69 1 83.56 88 GLN B CA 1
ATOM 2101 C C . GLN B 1 88 ? 6.949 -4.414 -1.641 1 83.56 88 GLN B C 1
ATOM 2103 O O . GLN B 1 88 ? 5.934 -3.734 -1.819 1 83.56 88 GLN B O 1
ATOM 2108 N N . ILE B 1 89 ? 7.113 -5.543 -2.23 1 85.38 89 ILE B N 1
ATOM 2109 C CA . ILE B 1 89 ? 6.152 -6.113 -3.166 1 85.38 89 ILE B CA 1
ATOM 2110 C C . ILE B 1 89 ? 4.836 -6.395 -2.443 1 85.38 89 ILE B C 1
ATOM 2112 O O . ILE B 1 89 ? 3.758 -6.082 -2.955 1 85.38 89 ILE B O 1
ATOM 2116 N N . THR B 1 90 ? 4.949 -6.973 -1.273 1 91.38 90 THR B N 1
ATOM 2117 C CA . THR B 1 90 ? 3.758 -7.336 -0.517 1 91.38 90 THR B CA 1
ATOM 2118 C C . THR B 1 90 ? 2.965 -6.094 -0.128 1 91.38 90 THR B C 1
ATOM 2120 O O . THR B 1 90 ? 1.732 -6.094 -0.182 1 91.38 90 THR B O 1
ATOM 2123 N N . MET B 1 91 ? 3.678 -5.031 0.174 1 87.12 91 MET B N 1
ATOM 2124 C CA . MET B 1 91 ? 3.006 -3.785 0.536 1 87.12 91 MET B CA 1
ATOM 2125 C C . MET B 1 91 ? 2.293 -3.18 -0.669 1 87.12 91 MET B C 1
ATOM 2127 O O . MET B 1 91 ? 1.184 -2.662 -0.544 1 87.12 91 MET B O 1
ATOM 2131 N N . TYR B 1 92 ? 2.912 -3.297 -1.739 1 82.62 92 TYR B N 1
ATOM 2132 C CA . TYR B 1 92 ? 2.285 -2.848 -2.979 1 82.62 92 TYR B CA 1
ATOM 2133 C C . TYR B 1 92 ? 1.027 -3.656 -3.275 1 82.62 92 TYR B C 1
ATOM 2135 O O . TYR B 1 92 ? -0.02 -3.09 -3.596 1 82.62 92 TYR B O 1
ATOM 2143 N N . CYS B 1 93 ? 1.112 -4.918 -3.174 1 89.25 93 CYS B N 1
ATOM 2144 C CA . CYS B 1 93 ? -0.013 -5.809 -3.438 1 89.25 93 CYS B CA 1
ATOM 2145 C C . CYS B 1 93 ? -1.136 -5.578 -2.434 1 89.25 93 CYS B C 1
ATOM 2147 O O . CYS B 1 93 ? -2.314 -5.703 -2.773 1 89.25 93 CYS B O 1
ATOM 2149 N N . LEU B 1 94 ? -0.715 -5.281 -1.237 1 91.12 94 LEU B N 1
ATOM 2150 C CA . LEU B 1 94 ? -1.707 -5.008 -0.203 1 91.12 94 LEU B CA 1
ATOM 2151 C C . LEU B 1 94 ? -2.615 -3.855 -0.612 1 91.12 94 LEU B C 1
ATOM 2153 O O . LEU B 1 94 ? -3.842 -3.973 -0.551 1 91.12 94 LEU B O 1
ATOM 2157 N N . SER B 1 95 ? -2.004 -2.795 -1.049 1 87.25 95 SER B N 1
ATOM 2158 C CA . SER B 1 95 ? -2.799 -1.647 -1.475 1 87.25 95 SER B CA 1
ATOM 2159 C C . SER B 1 95 ? -3.686 -2 -2.664 1 87.25 95 SER B C 1
ATOM 2161 O O . SER B 1 95 ? -4.824 -1.538 -2.754 1 87.25 95 SER B O 1
ATOM 2163 N N . ARG B 1 96 ? -3.213 -2.826 -3.576 1 84.19 96 ARG B N 1
ATOM 2164 C CA . ARG B 1 96 ? -3.988 -3.229 -4.746 1 84.19 96 ARG B CA 1
ATOM 2165 C C . ARG B 1 96 ? -5.168 -4.109 -4.348 1 84.19 96 ARG B C 1
ATOM 2167 O O . ARG B 1 96 ? -6.246 -4.016 -4.938 1 84.19 96 ARG B O 1
ATOM 2174 N N . VAL B 1 97 ? -4.934 -4.941 -3.4 1 90.44 97 VAL B N 1
ATOM 2175 C CA . VAL B 1 97 ? -5.992 -5.82 -2.92 1 90.44 97 VAL B CA 1
ATOM 2176 C C . VAL B 1 97 ? -7.086 -4.996 -2.242 1 90.44 97 VAL B C 1
ATOM 2178 O O . VAL B 1 97 ? -8.273 -5.266 -2.42 1 90.44 97 VAL B O 1
ATOM 2181 N N . VAL B 1 98 ? -6.691 -4.039 -1.507 1 89.62 98 VAL B N 1
ATOM 2182 C CA . VAL B 1 98 ? -7.664 -3.178 -0.843 1 89.62 98 VAL B CA 1
ATOM 2183 C C . VAL B 1 98 ? -8.492 -2.43 -1.888 1 89.62 98 VAL B C 1
ATOM 2185 O O . VAL B 1 98 ? -9.711 -2.338 -1.771 1 89.62 98 VAL B O 1
ATOM 2188 N N . LEU B 1 99 ? -7.836 -1.95 -2.857 1 85.75 99 LEU B N 1
ATOM 2189 C CA . LEU B 1 99 ? -8.547 -1.26 -3.93 1 85.75 99 LEU B CA 1
ATOM 2190 C C . LEU B 1 99 ? -9.492 -2.209 -4.652 1 85.75 99 LEU B C 1
ATOM 2192 O O . LEU B 1 99 ? -10.617 -1.83 -4.992 1 85.75 99 LEU B O 1
ATOM 2196 N N . ALA B 1 100 ? -9 -3.365 -4.918 1 87.31 100 ALA B N 1
ATOM 2197 C CA . ALA B 1 100 ? -9.828 -4.363 -5.59 1 87.31 100 ALA B CA 1
ATOM 2198 C C . ALA B 1 100 ? -11.07 -4.688 -4.766 1 87.31 100 ALA B C 1
ATOM 2200 O O . ALA B 1 100 ? -12.164 -4.84 -5.312 1 87.31 100 ALA B O 1
ATOM 2201 N N . LEU B 1 101 ? -10.844 -4.859 -3.49 1 90.31 101 LEU B N 1
ATOM 2202 C CA . LEU B 1 101 ? -11.969 -5.105 -2.59 1 90.31 101 LEU B CA 1
ATOM 2203 C C . LEU B 1 101 ? -12.961 -3.953 -2.633 1 90.31 101 LEU B C 1
ATOM 2205 O O . LEU B 1 101 ? -14.18 -4.172 -2.607 1 90.31 101 LEU B O 1
ATOM 2209 N N . GLY B 1 102 ? -12.461 -2.777 -2.637 1 89 102 GLY B N 1
ATOM 2210 C CA . GLY B 1 102 ? -13.32 -1.615 -2.77 1 89 102 GLY B CA 1
ATOM 2211 C C . GLY B 1 102 ? -14.141 -1.619 -4.051 1 89 102 GLY B C 1
ATOM 2212 O O . GLY B 1 102 ? -15.328 -1.306 -4.035 1 89 102 GLY B O 1
ATOM 2213 N N . LYS B 1 103 ? -13.531 -1.93 -5.102 1 86.62 103 LYS B N 1
ATOM 2214 C CA . LYS B 1 103 ? -14.227 -1.993 -6.387 1 86.62 103 LYS B CA 1
ATOM 2215 C C . LYS B 1 103 ? -15.273 -3.102 -6.387 1 86.62 103 LYS B C 1
ATOM 2217 O O . LYS B 1 103 ? -16.375 -2.92 -6.906 1 86.62 103 LYS B O 1
ATOM 2222 N N . TRP B 1 104 ? -14.836 -4.199 -5.875 1 88.19 104 TRP B N 1
ATOM 2223 C CA . TRP B 1 104 ? -15.773 -5.312 -5.758 1 88.19 104 TRP B CA 1
ATOM 2224 C C . TRP B 1 104 ? -17 -4.906 -4.953 1 88.19 104 TRP B C 1
ATOM 2226 O O . TRP B 1 104 ? -18.141 -5.188 -5.355 1 88.19 104 TRP B O 1
ATOM 2236 N N . LEU B 1 105 ? -16.828 -4.23 -3.844 1 88.75 105 LEU B N 1
ATOM 2237 C CA . LEU B 1 105 ? -17.922 -3.748 -3 1 88.75 105 LEU B CA 1
ATOM 2238 C C . LEU B 1 105 ? -18.766 -2.727 -3.746 1 88.75 105 LEU B C 1
ATOM 2240 O O . LEU B 1 105 ? -20 -2.705 -3.594 1 88.75 105 LEU B O 1
ATOM 2244 N N . SER B 1 106 ? -18.125 -1.917 -4.52 1 88.31 106 SER B N 1
ATOM 2245 C CA . SER B 1 106 ? -18.844 -0.915 -5.297 1 88.31 106 SER B CA 1
ATOM 2246 C C . SER B 1 106 ? -19.797 -1.567 -6.297 1 88.31 106 SER B C 1
ATOM 2248 O O . SER B 1 106 ? -20.922 -1.102 -6.488 1 88.31 106 SER B O 1
ATOM 2250 N N . VAL B 1 107 ? -19.328 -2.576 -6.895 1 86.94 107 VAL B N 1
ATOM 2251 C CA . VAL B 1 107 ? -20.156 -3.297 -7.852 1 86.94 107 VAL B CA 1
ATOM 2252 C C . VAL B 1 107 ? -21.344 -3.936 -7.133 1 86.94 107 VAL B C 1
ATOM 2254 O O . VAL B 1 107 ? -22.469 -3.867 -7.617 1 86.94 107 VAL B O 1
ATOM 2257 N N . LYS B 1 108 ? -21.062 -4.488 -6.035 1 89.81 108 LYS B N 1
ATOM 2258 C CA . LYS B 1 108 ? -22.109 -5.113 -5.246 1 89.81 108 LYS B CA 1
ATOM 2259 C C . LYS B 1 108 ? -23.141 -4.078 -4.793 1 89.81 108 LYS B C 1
ATOM 2261 O O . LYS B 1 108 ? -24.344 -4.332 -4.848 1 89.81 108 LYS B O 1
ATOM 2266 N N . LEU B 1 109 ? -22.688 -2.967 -4.363 1 90.31 109 LEU B N 1
ATOM 2267 C CA . LEU B 1 109 ? -23.562 -1.901 -3.896 1 90.31 109 LEU B CA 1
ATOM 2268 C C . LEU B 1 109 ? -24.375 -1.317 -5.051 1 90.31 109 LEU B C 1
ATOM 2270 O O . LEU B 1 109 ? -25.547 -0.954 -4.875 1 90.31 109 LEU B O 1
ATOM 2274 N N . GLN B 1 110 ? -23.75 -1.258 -6.16 1 90.56 110 GLN B N 1
ATOM 2275 C CA . GLN B 1 110 ? -24.453 -0.796 -7.352 1 90.56 110 GLN B CA 1
ATOM 2276 C C . GLN B 1 110 ? -25.641 -1.708 -7.684 1 90.56 110 GLN B C 1
ATOM 2278 O O . GLN B 1 110 ? -26.734 -1.23 -7.988 1 90.56 110 GLN B O 1
ATOM 2283 N N . ARG B 1 111 ? -25.375 -2.92 -7.594 1 90.31 111 ARG B N 1
ATOM 2284 C CA . ARG B 1 111 ? -26.406 -3.902 -7.902 1 90.31 111 ARG B CA 1
ATOM 2285 C C . ARG B 1 111 ? -27.531 -3.854 -6.875 1 90.31 111 ARG B C 1
ATOM 2287 O O . ARG B 1 111 ? -28.703 -4.008 -7.223 1 90.31 111 ARG B O 1
ATOM 2294 N N . ARG B 1 112 ? -27.188 -3.518 -5.691 1 92.25 112 ARG B N 1
ATOM 2295 C CA . ARG B 1 112 ? -28.156 -3.531 -4.602 1 92.25 112 ARG B CA 1
ATOM 2296 C C . ARG B 1 112 ? -28.938 -2.221 -4.543 1 92.25 112 ARG B C 1
ATOM 2298 O O . ARG B 1 112 ? -30.125 -2.215 -4.258 1 92.25 112 ARG B O 1
ATOM 2305 N N . THR B 1 113 ? -28.328 -1.073 -4.762 1 90 113 THR B N 1
ATOM 2306 C CA . THR B 1 113 ? -28.938 0.231 -4.535 1 90 113 THR B CA 1
ATOM 2307 C C . THR B 1 113 ? -29.391 0.857 -5.855 1 90 113 THR B C 1
ATOM 2309 O O . THR B 1 113 ? -30.219 1.764 -5.867 1 90 113 THR B O 1
ATOM 2312 N N . GLY B 1 114 ? -28.75 0.466 -6.945 1 89.69 114 GLY B N 1
ATOM 2313 C CA . GLY B 1 114 ? -29.062 1.049 -8.234 1 89.69 114 GLY B CA 1
ATOM 2314 C C . GLY B 1 114 ? -28.344 2.363 -8.492 1 89.69 114 GLY B C 1
ATOM 2315 O O . GLY B 1 114 ? -28.562 3.006 -9.523 1 89.69 114 GLY B O 1
ATOM 2316 N N . LEU B 1 115 ? -27.578 2.756 -7.59 1 87.88 115 LEU B N 1
ATOM 2317 C CA . LEU B 1 115 ? -26.828 3.992 -7.77 1 87.88 115 LEU B CA 1
ATOM 2318 C C . LEU B 1 115 ? -25.75 3.824 -8.836 1 87.88 115 LEU B C 1
ATOM 2320 O O . LEU B 1 115 ? -25.312 2.703 -9.109 1 87.88 115 LEU B O 1
ATOM 2324 N N . ARG B 1 116 ? -25.484 4.996 -9.391 1 90.44 116 ARG B N 1
ATOM 2325 C CA . ARG B 1 116 ? -24.422 4.953 -10.398 1 90.44 116 ARG B CA 1
ATOM 2326 C C . ARG B 1 116 ? -23.094 4.543 -9.773 1 90.44 116 ARG B C 1
ATOM 2328 O O . ARG B 1 116 ? -22.719 5.031 -8.711 1 90.44 116 ARG B O 1
ATOM 2335 N N . ARG B 1 117 ? -22.344 3.717 -10.445 1 85.5 117 ARG B N 1
ATOM 2336 C CA . ARG B 1 117 ? -21.062 3.184 -9.977 1 85.5 117 ARG B CA 1
ATOM 2337 C C . ARG B 1 117 ? -20.078 4.309 -9.688 1 85.5 117 ARG B C 1
ATOM 2339 O O . ARG B 1 117 ? -19.344 4.258 -8.695 1 85.5 117 ARG B O 1
ATOM 2346 N N . GLY B 1 118 ? -20.094 5.246 -10.508 1 87.94 118 GLY B N 1
ATOM 2347 C CA . GLY B 1 118 ? -19.203 6.379 -10.344 1 87.94 118 GLY B CA 1
ATOM 2348 C C . GLY B 1 118 ? -19.406 7.117 -9.031 1 87.94 118 GLY B C 1
ATOM 2349 O O . GLY B 1 118 ? -18.438 7.52 -8.383 1 87.94 118 GLY B O 1
ATOM 2350 N N . GLN B 1 119 ? -20.594 7.262 -8.695 1 89.69 119 GLN B N 1
ATOM 2351 C CA . GLN B 1 119 ? -20.922 7.949 -7.449 1 89.69 119 GLN B CA 1
ATOM 2352 C C . GLN B 1 119 ? -20.484 7.125 -6.238 1 89.69 119 GLN B C 1
ATOM 2354 O O . GLN B 1 119 ? -19.938 7.672 -5.273 1 89.69 119 GLN B O 1
ATOM 2359 N N . ILE B 1 120 ? -20.688 5.871 -6.344 1 90.94 120 ILE B N 1
ATOM 2360 C CA . ILE B 1 120 ? -20.312 4.969 -5.262 1 90.94 120 ILE B CA 1
ATOM 2361 C C . ILE B 1 120 ? -18.797 4.98 -5.09 1 90.94 120 ILE B C 1
ATOM 2363 O O . ILE B 1 120 ? -18.297 5.074 -3.967 1 90.94 120 ILE B O 1
ATOM 2367 N N . GLU B 1 121 ? -18.109 4.922 -6.207 1 90.62 121 GLU B N 1
ATOM 2368 C CA . GLU B 1 121 ? -16.656 4.895 -6.16 1 90.62 121 GLU B CA 1
ATOM 2369 C C . GLU B 1 121 ? -16.094 6.215 -5.641 1 90.62 121 GLU B C 1
ATOM 2371 O O . GLU B 1 121 ? -15.078 6.23 -4.934 1 90.62 121 GLU B O 1
ATOM 2376 N N . LYS B 1 122 ? -16.766 7.281 -5.996 1 90.81 122 LYS B N 1
ATOM 2377 C CA . LYS B 1 122 ? -16.328 8.586 -5.52 1 90.81 122 LYS B CA 1
ATOM 2378 C C . LYS B 1 122 ? -16.469 8.695 -4.004 1 90.81 122 LYS B C 1
ATOM 2380 O O . LYS B 1 122 ? -15.539 9.141 -3.322 1 90.81 122 LYS B O 1
ATOM 2385 N N . VAL B 1 123 ? -17.578 8.273 -3.516 1 91.19 123 VAL B N 1
ATOM 2386 C CA . VAL B 1 123 ? -17.812 8.312 -2.078 1 91.19 123 VAL B CA 1
ATOM 2387 C C . VAL B 1 123 ? -16.875 7.352 -1.364 1 91.19 123 VAL B C 1
ATOM 2389 O O . VAL B 1 123 ? -16.328 7.672 -0.299 1 91.19 123 VAL B O 1
ATOM 2392 N N . GLY B 1 124 ? -16.688 6.227 -2.004 1 92.94 124 GLY B N 1
ATOM 2393 C CA . GLY B 1 124 ? -15.766 5.258 -1.438 1 92.94 124 GLY B CA 1
ATOM 2394 C C . GLY B 1 124 ? -14.344 5.781 -1.335 1 92.94 124 GLY B C 1
ATOM 2395 O O . GLY B 1 124 ? -13.688 5.609 -0.307 1 92.94 124 GLY B O 1
ATOM 2396 N N . TRP B 1 125 ? -13.867 6.383 -2.324 1 93.44 125 TRP B N 1
ATOM 2397 C CA . TRP B 1 125 ? -12.516 6.922 -2.34 1 93.44 125 TRP B CA 1
ATOM 2398 C C . TRP B 1 125 ? -12.359 8.031 -1.31 1 93.44 125 TRP B C 1
ATOM 2400 O O . TRP B 1 125 ? -11.359 8.086 -0.584 1 93.44 125 TRP B O 1
ATOM 2410 N N . ARG B 1 126 ? -13.312 8.898 -1.257 1 94.12 126 ARG B N 1
ATOM 2411 C CA . ARG B 1 126 ? -13.289 9.992 -0.29 1 94.12 126 ARG B CA 1
ATOM 2412 C C . ARG B 1 126 ? -13.242 9.461 1.139 1 94.12 126 ARG B C 1
ATOM 2414 O O . ARG B 1 126 ? -12.438 9.914 1.951 1 94.12 126 ARG B O 1
ATOM 2421 N N . THR B 1 127 ? -14.047 8.469 1.316 1 93.62 127 THR B N 1
ATOM 2422 C CA . THR B 1 127 ? -14.094 7.871 2.646 1 93.62 127 THR B CA 1
ATOM 2423 C C . THR B 1 127 ? -12.781 7.164 2.971 1 93.62 127 THR B C 1
ATOM 2425 O O . THR B 1 127 ? -12.25 7.305 4.074 1 93.62 127 THR B O 1
ATOM 2428 N N . THR B 1 128 ? -12.305 6.473 1.988 1 94.88 128 THR B N 1
ATOM 2429 C CA . THR B 1 128 ? -11.039 5.77 2.182 1 94.88 128 THR B CA 1
ATOM 2430 C C . THR B 1 128 ? -9.922 6.758 2.486 1 94.88 128 THR B C 1
ATOM 2432 O O . THR B 1 128 ? -9.148 6.559 3.43 1 94.88 128 THR B O 1
ATOM 2435 N N . SER B 1 129 ? -9.836 7.746 1.715 1 96.44 129 SER B N 1
ATOM 2436 C CA . SER B 1 129 ? -8.805 8.766 1.918 1 96.44 129 SER B CA 1
ATOM 2437 C C . SER B 1 129 ? -8.898 9.367 3.314 1 96.44 129 SER B C 1
ATOM 2439 O O . SER B 1 129 ? -7.891 9.5 4.008 1 96.44 129 SER B O 1
ATOM 2441 N N . GLY B 1 130 ? -10.07 9.742 3.713 1 97.38 130 GLY B N 1
ATOM 2442 C CA . GLY B 1 130 ? -10.273 10.289 5.043 1 97.38 130 GLY B CA 1
ATOM 2443 C C . GLY B 1 130 ? -9.836 9.352 6.152 1 97.38 130 GLY B C 1
ATOM 2444 O O . GLY B 1 130 ? -9.156 9.766 7.094 1 97.38 130 GLY B O 1
ATOM 2445 N N . LEU B 1 131 ? -10.195 8.141 6.039 1 96.44 131 LEU B N 1
ATOM 2446 C CA . LEU B 1 131 ? -9.883 7.152 7.066 1 96.44 131 LEU B CA 1
ATOM 2447 C C . LEU B 1 131 ? -8.375 6.902 7.141 1 96.44 131 LEU B C 1
ATOM 2449 O O . LEU B 1 131 ? -7.805 6.848 8.234 1 96.44 131 LEU B O 1
ATOM 2453 N N . VAL B 1 132 ? -7.762 6.742 5.988 1 95.5 132 VAL B N 1
ATOM 2454 C CA . VAL B 1 132 ? -6.328 6.473 5.93 1 95.5 132 VAL B CA 1
ATOM 2455 C C . VAL B 1 132 ? -5.559 7.625 6.574 1 95.5 132 VAL B C 1
ATOM 2457 O O . VAL B 1 132 ? -4.723 7.406 7.453 1 95.5 132 VAL B O 1
ATOM 2460 N N . TRP B 1 133 ? -5.859 8.781 6.184 1 95.44 133 TRP B N 1
ATOM 2461 C CA . TRP B 1 133 ? -5.129 9.93 6.695 1 95.44 133 TRP B CA 1
ATOM 2462 C C . TRP B 1 133 ? -5.5 10.211 8.148 1 95.44 133 TRP B C 1
ATOM 2464 O O . TRP B 1 133 ? -4.672 10.688 8.93 1 95.44 133 TRP B O 1
ATOM 2474 N N . GLY B 1 134 ? -6.758 10.031 8.5 1 95.94 134 GLY B N 1
ATOM 2475 C CA . GLY B 1 134 ? -7.141 10.141 9.898 1 95.94 134 GLY B CA 1
ATOM 2476 C C . GLY B 1 134 ? -6.367 9.195 10.805 1 95.94 134 GLY B C 1
ATOM 2477 O O . GLY B 1 134 ? -5.82 9.625 11.828 1 95.94 134 GLY B O 1
ATOM 2478 N N . LEU B 1 135 ? -6.289 7.992 10.406 1 94.31 135 LEU B N 1
ATOM 2479 C CA . LEU B 1 135 ? -5.566 6.996 11.188 1 94.31 135 LEU B CA 1
ATOM 2480 C C . LEU B 1 135 ? -4.066 7.277 11.164 1 94.31 135 LEU B C 1
ATOM 2482 O O . LEU B 1 135 ? -3.383 7.098 12.18 1 94.31 135 LEU B O 1
ATOM 2486 N N . LEU B 1 136 ? -3.623 7.641 10.031 1 90.81 136 LEU B N 1
ATOM 2487 C CA . LEU B 1 136 ? -2.207 7.969 9.906 1 90.81 136 LEU B CA 1
ATOM 2488 C C . LEU B 1 136 ? -1.806 9.023 10.938 1 90.81 136 LEU B C 1
ATOM 2490 O O . LEU B 1 136 ? -0.771 8.891 11.594 1 90.81 136 LEU B O 1
ATOM 2494 N N . MET B 1 137 ? -2.613 10.016 11.109 1 91.12 137 MET B N 1
ATOM 2495 C CA . MET B 1 137 ? -2.287 11.094 12.039 1 91.12 137 MET B CA 1
ATOM 2496 C C . MET B 1 137 ? -2.406 10.617 13.484 1 91.12 137 MET B C 1
ATOM 2498 O O . MET B 1 137 ? -1.666 11.078 14.359 1 91.12 137 MET B O 1
ATOM 2502 N N . VAL B 1 138 ? -3.285 9.727 13.758 1 90.62 138 VAL B N 1
ATOM 2503 C CA . VAL B 1 138 ? -3.398 9.133 15.086 1 90.62 138 VAL B CA 1
ATOM 2504 C C . VAL B 1 138 ? -2.125 8.367 15.422 1 90.62 138 VAL B C 1
ATOM 2506 O O . VAL B 1 138 ? -1.545 8.547 16.5 1 90.62 138 VAL B O 1
ATOM 2509 N N . PHE B 1 139 ? -1.713 7.582 14.516 1 87.31 139 PHE B N 1
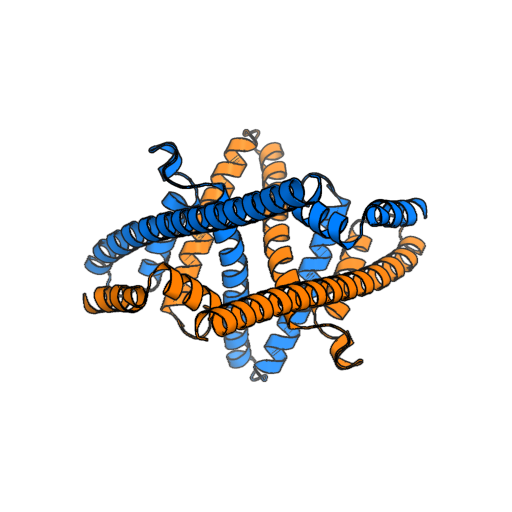ATOM 2510 C CA . PHE B 1 139 ? -0.518 6.781 14.758 1 87.31 139 PHE B CA 1
ATOM 2511 C C . PHE B 1 139 ? 0.72 7.668 14.836 1 87.31 139 PHE B C 1
ATOM 2513 O O . PHE B 1 139 ? 1.654 7.371 15.586 1 87.31 139 PHE B O 1
ATOM 2520 N N . TYR B 1 140 ? 0.661 8.609 14.047 1 80.88 140 TYR B N 1
ATOM 2521 C CA . TYR B 1 140 ? 1.76 9.562 14.102 1 80.88 140 TYR B CA 1
ATOM 2522 C C . TYR B 1 140 ? 1.842 10.219 15.477 1 80.88 140 TYR B C 1
ATOM 2524 O O . TYR B 1 140 ? 2.936 10.422 16.016 1 80.88 140 TYR B O 1
ATOM 2532 N N . ASN B 1 141 ? 0.705 10.516 16 1 81.44 141 ASN B N 1
ATOM 2533 C CA . ASN B 1 141 ? 0.661 11.172 17.297 1 81.44 141 ASN B CA 1
ATOM 2534 C C . ASN B 1 141 ? 1.017 10.203 18.422 1 81.44 141 ASN B C 1
ATOM 2536 O O . ASN B 1 141 ? 1.67 10.594 19.391 1 81.44 141 ASN B O 1
ATOM 2540 N N . VAL B 1 142 ? 0.526 8.961 18.375 1 77.75 142 VAL B N 1
ATOM 2541 C CA . VAL B 1 142 ? 0.764 7.98 19.422 1 77.75 142 VAL B CA 1
ATOM 2542 C C . VAL B 1 142 ? 2.23 7.555 19.422 1 77.75 142 VAL B C 1
ATOM 2544 O O . VAL B 1 142 ? 2.854 7.43 20.469 1 77.75 142 VAL B O 1
ATOM 2547 N N . ASP B 1 143 ? 2.801 7.148 18.391 1 67.31 143 ASP B N 1
ATOM 2548 C CA . ASP B 1 143 ? 4.184 6.688 18.359 1 67.31 143 ASP B CA 1
ATOM 2549 C C . ASP B 1 143 ? 4.875 7.141 17.062 1 67.31 143 ASP B C 1
ATOM 2551 O O . ASP B 1 143 ? 4.953 6.387 16.094 1 67.31 143 ASP B O 1
ATOM 2555 N N . LYS B 1 144 ? 5.359 8.328 17.078 1 59.03 144 LYS B N 1
ATOM 2556 C CA . LYS B 1 144 ? 6.031 8.898 15.922 1 59.03 144 LYS B CA 1
ATOM 2557 C C . LYS B 1 144 ? 7.164 7.996 15.438 1 59.03 144 LYS B C 1
ATOM 2559 O O . LYS B 1 144 ? 7.41 7.887 14.234 1 59.03 144 LYS B O 1
ATOM 2564 N N . ASP B 1 145 ? 7.824 7.289 16.297 1 55.28 145 ASP B N 1
ATOM 2565 C CA . ASP B 1 145 ? 9.023 6.508 16.016 1 55.28 145 ASP B CA 1
ATOM 2566 C C . ASP B 1 145 ? 8.664 5.137 15.445 1 55.28 145 ASP B C 1
ATOM 2568 O O . ASP B 1 145 ? 9.43 4.566 14.664 1 55.28 145 ASP B O 1
ATOM 2572 N N . LEU B 1 146 ? 7.746 4.621 15.992 1 49.12 146 LEU B N 1
ATOM 2573 C CA . LEU B 1 146 ? 7.496 3.207 15.734 1 49.12 146 LEU B CA 1
ATOM 2574 C C . LEU B 1 146 ? 6.875 3.006 14.359 1 49.12 146 LEU B C 1
ATOM 2576 O O . LEU B 1 146 ? 7.18 2.027 13.672 1 49.12 146 LEU B O 1
ATOM 2580 N N . TYR B 1 147 ? 6.012 3.863 13.992 1 48.06 147 TYR B N 1
ATOM 2581 C CA . TYR B 1 147 ? 5.148 3.43 12.898 1 48.06 147 TYR B CA 1
ATOM 2582 C C . TYR B 1 147 ? 5.488 4.172 11.609 1 48.06 147 TYR B C 1
ATOM 2584 O O . TYR B 1 147 ? 5.188 3.695 10.516 1 48.06 147 TYR B O 1
ATOM 2592 N N . LEU B 1 148 ? 6.027 5.285 11.578 1 48.72 148 LEU B N 1
ATOM 2593 C CA . LEU B 1 148 ? 6.301 6.074 10.383 1 48.72 148 LEU B CA 1
ATOM 2594 C C . LEU B 1 148 ? 7.754 5.918 9.945 1 48.72 148 LEU B C 1
ATOM 2596 O O . LEU B 1 148 ? 8.664 6.398 10.633 1 48.72 148 LEU B O 1
ATOM 2600 N N . GLN B 1 149 ? 8.016 4.836 9.273 1 48.72 149 GLN B N 1
ATOM 2601 C CA . GLN B 1 149 ? 9.32 4.52 8.703 1 48.72 149 GLN B CA 1
ATOM 2602 C C . GLN B 1 149 ? 10.039 5.781 8.242 1 48.72 149 GLN B C 1
ATOM 2604 O O . GLN B 1 149 ? 9.398 6.789 7.93 1 48.72 149 GLN B O 1
ATOM 2609 N N . ARG B 1 150 ? 11.336 5.68 8.258 1 47 150 ARG B N 1
ATOM 2610 C CA . ARG B 1 150 ? 12.344 6.637 7.801 1 47 150 ARG B CA 1
ATOM 2611 C C . ARG B 1 150 ? 11.93 7.285 6.484 1 47 150 ARG B C 1
ATOM 2613 O O . ARG B 1 150 ? 12.164 8.477 6.273 1 47 150 ARG B O 1
ATOM 2620 N N . ALA B 1 151 ? 11.398 6.418 5.773 1 43.69 151 ALA B N 1
ATOM 2621 C CA . ALA B 1 151 ? 11.148 6.883 4.414 1 43.69 151 ALA B CA 1
ATOM 2622 C C . ALA B 1 151 ? 10.109 8.008 4.398 1 43.69 151 ALA B C 1
ATOM 2624 O O . ALA B 1 151 ? 10.281 9 3.693 1 43.69 151 ALA B O 1
ATOM 2625 N N . LEU B 1 152 ? 9.008 7.805 5.141 1 46.44 152 LEU B N 1
ATOM 2626 C CA . LEU B 1 152 ? 8.086 8.93 5.207 1 46.44 152 LEU B CA 1
ATOM 2627 C C . LEU B 1 152 ? 8.75 10.133 5.867 1 46.44 152 LEU B C 1
ATOM 2629 O O . LEU B 1 152 ? 8.562 11.273 5.426 1 46.44 152 LEU B O 1
ATOM 2633 N N . ARG B 1 153 ? 9.531 9.758 6.836 1 46.34 153 ARG B N 1
ATOM 2634 C CA . ARG B 1 153 ? 10.273 10.82 7.508 1 46.34 153 ARG B CA 1
ATOM 2635 C C . ARG B 1 153 ? 11.203 11.539 6.539 1 46.34 153 ARG B C 1
ATOM 2637 O O . ARG B 1 153 ? 11.305 12.766 6.559 1 46.34 153 ARG B O 1
ATOM 2644 N N . HIS B 1 154 ? 11.875 10.688 5.789 1 45.31 154 HIS B N 1
ATOM 2645 C CA . HIS B 1 154 ? 12.773 11.273 4.801 1 45.31 154 HIS B CA 1
ATOM 2646 C C . HIS B 1 154 ? 11.992 12.031 3.734 1 45.31 154 HIS B C 1
ATOM 2648 O O . HIS B 1 154 ? 12.383 13.133 3.338 1 45.31 154 HIS B O 1
ATOM 2654 N N . SER B 1 155 ? 10.961 11.367 3.219 1 42.94 155 SER B N 1
ATOM 2655 C CA . SER B 1 155 ? 10.156 12.102 2.246 1 42.94 155 SER B CA 1
ATOM 2656 C C . SER B 1 155 ? 9.516 13.336 2.875 1 42.94 155 SER B C 1
ATOM 2658 O O . SER B 1 155 ? 9.453 14.398 2.246 1 42.94 155 SER B O 1
ATOM 2660 N N . LEU B 1 156 ? 9.055 13.133 4.039 1 43.88 156 LEU B N 1
ATOM 2661 C CA . LEU B 1 156 ? 8.508 14.281 4.746 1 43.88 156 LEU B CA 1
ATOM 2662 C C . LEU B 1 156 ? 9.609 15.273 5.113 1 43.88 156 LEU B C 1
ATOM 2664 O O . LEU B 1 156 ? 9.414 16.484 5.031 1 43.88 156 LEU B O 1
ATOM 2668 N N . ASP B 1 157 ? 10.703 14.789 5.602 1 43.84 157 ASP B N 1
ATOM 2669 C CA . ASP B 1 157 ? 11.875 15.609 5.887 1 43.84 157 ASP B CA 1
ATOM 2670 C C . ASP B 1 157 ? 12.414 16.25 4.613 1 43.84 157 ASP B C 1
ATOM 2672 O O . ASP B 1 157 ? 12.875 17.406 4.637 1 43.84 157 ASP B O 1
ATOM 2676 N N . PHE B 1 158 ? 12.57 15.445 3.637 1 39.69 158 PHE B N 1
ATOM 2677 C CA . PHE B 1 158 ? 13 15.945 2.338 1 39.69 158 PHE B CA 1
ATOM 2678 C C . PHE B 1 158 ? 11.992 16.938 1.778 1 39.69 158 PHE B C 1
ATOM 2680 O O . PHE B 1 158 ? 12.375 17.953 1.181 1 39.69 158 PHE B O 1
ATOM 2687 N N . GLN B 1 159 ? 10.805 16.625 1.732 1 38.88 159 GLN B N 1
ATOM 2688 C CA . GLN B 1 159 ? 9.758 17.5 1.226 1 38.88 159 GLN B CA 1
ATOM 2689 C C . GLN B 1 159 ? 9.539 18.688 2.148 1 38.88 159 GLN B C 1
ATOM 2691 O O . GLN B 1 159 ? 9.336 19.812 1.683 1 38.88 159 GLN B O 1
ATOM 2696 N N . PHE B 1 160 ? 9.359 18.406 3.408 1 40.25 160 PHE B N 1
ATOM 2697 C CA . PHE B 1 160 ? 9.047 19.516 4.312 1 40.25 160 PHE B CA 1
ATOM 2698 C C . PHE B 1 160 ? 10.305 20.016 5.016 1 40.25 160 PHE B C 1
ATOM 2700 O O . PHE B 1 160 ? 10.234 20.906 5.859 1 40.25 160 PHE B O 1
ATOM 2707 N N . GLY B 1 161 ? 11.445 19.719 4.27 1 38.69 161 GLY B N 1
ATOM 2708 C CA . GLY B 1 161 ? 12.625 20.188 4.973 1 38.69 161 GLY B CA 1
ATOM 2709 C C . GLY B 1 161 ? 12.484 20.141 6.48 1 38.69 161 GLY B C 1
ATOM 2710 O O . GLY B 1 161 ? 11.445 19.719 7 1 38.69 161 GLY B O 1
ATOM 2711 N N . GLY B 1 162 ? 13.727 20.078 7.367 1 41.12 162 GLY B N 1
ATOM 2712 C CA . GLY B 1 162 ? 13.773 20.234 8.812 1 41.12 162 GLY B CA 1
ATOM 2713 C C . GLY B 1 162 ? 12.562 20.953 9.375 1 41.12 162 GLY B C 1
ATOM 2714 O O . GLY B 1 162 ? 12.422 21.094 10.594 1 41.12 162 GLY B O 1
ATOM 2715 N N . THR B 1 163 ? 11.93 21.594 8.586 1 38.06 163 THR B N 1
ATOM 2716 C CA . THR B 1 163 ? 10.859 22.5 9 1 38.06 163 THR B CA 1
ATOM 2717 C C . THR B 1 163 ? 9.641 21.719 9.461 1 38.06 163 THR B C 1
ATOM 2719 O O . THR B 1 163 ? 8.766 22.25 10.148 1 38.06 163 THR B O 1
ATOM 2722 N N . TRP B 1 164 ? 9.516 20.609 9.047 1 40.88 164 TRP B N 1
ATOM 2723 C CA . TRP B 1 164 ? 8.344 19.906 9.539 1 40.88 164 TRP B CA 1
ATOM 2724 C C . TRP B 1 164 ? 8.492 19.578 11.023 1 40.88 164 TRP B C 1
ATOM 2726 O O . TRP B 1 164 ? 7.555 19.766 11.805 1 40.88 164 TRP B O 1
ATOM 2736 N N . TYR B 1 165 ? 9.492 19.031 11.383 1 41.03 165 TYR B N 1
ATOM 2737 C CA . TYR B 1 165 ? 9.727 19.016 12.82 1 41.03 165 TYR B CA 1
ATOM 2738 C C . TYR B 1 165 ? 9.664 20.422 13.398 1 41.03 165 TYR B C 1
ATOM 2740 O O . TYR B 1 165 ? 9.102 20.641 14.477 1 41.03 165 TYR B O 1
ATOM 2748 N N . SER B 1 166 ? 10.312 21.312 12.711 1 39.31 166 SER B N 1
ATOM 2749 C CA . SER B 1 166 ? 10.188 22.703 13.148 1 39.31 166 SER B CA 1
ATOM 2750 C C . SER B 1 166 ? 8.742 23.172 13.039 1 39.31 166 SER B C 1
ATOM 2752 O O . SER B 1 166 ? 8.258 23.906 13.906 1 39.31 166 SER B O 1
ATOM 2754 N N . TRP B 1 167 ? 8.094 22.812 12.102 1 37.81 167 TRP B N 1
ATOM 2755 C CA . TRP B 1 167 ? 6.684 23.156 11.992 1 37.81 167 TRP B CA 1
ATOM 2756 C C . TRP B 1 167 ? 5.84 22.328 12.953 1 37.81 167 TRP B C 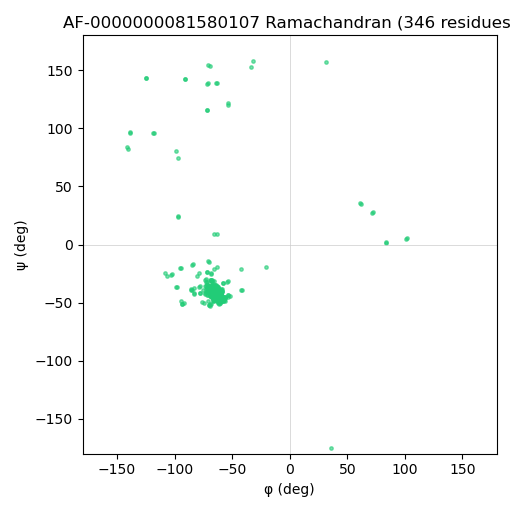1
ATOM 2758 O O . TRP B 1 167 ? 4.98 22.859 13.664 1 37.81 167 TRP B O 1
ATOM 2768 N N . LEU B 1 168 ? 6 21.172 12.938 1 39.94 168 LEU B N 1
ATOM 2769 C CA . LEU B 1 168 ? 5.336 20.391 13.984 1 39.94 168 LEU B CA 1
ATOM 2770 C C . LEU B 1 168 ? 5.812 20.812 15.367 1 39.94 168 LEU B C 1
ATOM 2772 O O . LEU B 1 168 ? 5.008 20.922 16.297 1 39.94 168 LEU B O 1
ATOM 2776 N N . GLU B 1 169 ? 7.098 20.922 15.547 1 39.03 169 GLU B N 1
ATOM 2777 C CA . GLU B 1 169 ? 7.598 21.562 16.766 1 39.03 169 GLU B CA 1
ATOM 2778 C C . GLU B 1 169 ? 7.078 22.984 16.875 1 39.03 169 GLU B C 1
ATOM 2780 O O . GLU B 1 169 ? 6.758 23.453 17.984 1 39.03 169 GLU B O 1
ATOM 2785 N N . ALA B 1 170 ? 7.133 23.703 15.875 1 36.09 170 ALA B N 1
ATOM 2786 C CA . ALA B 1 170 ? 6.535 25.031 15.93 1 36.09 170 ALA B CA 1
ATOM 2787 C C . ALA B 1 170 ? 5.039 24.953 16.219 1 36.09 170 ALA B C 1
ATOM 2789 O O . ALA B 1 170 ? 4.5 25.781 16.969 1 36.09 170 ALA B O 1
ATOM 2790 N N . PHE B 1 171 ? 4.422 24.078 15.68 1 37.12 171 PHE B N 1
ATOM 2791 C CA . PHE B 1 171 ? 3.027 23.906 16.062 1 37.12 171 PHE B CA 1
ATOM 2792 C C . PHE B 1 171 ? 2.916 23.188 17.391 1 37.12 171 PHE B C 1
ATOM 2794 O O . PHE B 1 171 ? 1.967 23.406 18.156 1 37.12 171 PHE B O 1
ATOM 2801 N N . ASN B 1 172 ? 3.717 22.312 17.656 1 34.81 172 ASN B N 1
ATOM 2802 C CA . ASN B 1 172 ? 3.762 21.891 19.047 1 34.81 172 ASN B CA 1
ATOM 2803 C C . ASN B 1 172 ? 4.238 23.031 19.953 1 34.81 172 ASN B C 1
ATOM 2805 O O . ASN B 1 172 ? 3.969 23.016 21.156 1 34.81 172 ASN B O 1
ATOM 2809 N N . TYR B 1 173 ? 5.156 23.797 19.484 1 32.19 173 TYR B N 1
ATOM 2810 C CA . TYR B 1 173 ? 5.41 24.938 20.344 1 32.19 173 TYR B CA 1
ATOM 2811 C C . TYR B 1 173 ? 4.195 25.859 20.406 1 32.19 173 TYR B C 1
ATOM 2813 O O . TYR B 1 173 ? 4.18 26.828 21.172 1 32.19 173 TYR B O 1
ATOM 2821 N N . ALA B 1 174 ? 3.316 25.797 19.453 1 30.78 174 ALA B N 1
ATOM 2822 C CA . ALA B 1 174 ? 2.137 26.562 19.844 1 30.78 174 ALA B CA 1
ATOM 2823 C C . ALA B 1 174 ? 1.46 25.953 21.078 1 30.78 174 ALA B C 1
ATOM 2825 O O . ALA B 1 174 ? 0.343 26.328 21.422 1 30.78 174 ALA B O 1
ATOM 2826 N N . ARG B 1 175 ? 2.092 25.016 21.688 1 28.22 175 ARG B N 1
ATOM 2827 C CA . ARG B 1 175 ? 1.809 25.031 23.125 1 28.22 175 ARG B CA 1
ATOM 2828 C C . ARG B 1 175 ? 2.582 26.141 23.828 1 28.22 175 ARG B C 1
ATOM 2830 O O . ARG B 1 175 ? 3.762 26.359 23.547 1 28.22 175 ARG B O 1
#

Solvent-accessible surface area (backbone atoms only — not comparable to full-atom values): 17603 Å² total; per-residue (Å²): 118,68,62,64,55,50,51,53,52,51,50,50,50,52,51,50,50,50,54,51,50,51,52,51,48,52,50,51,43,49,51,50,49,53,29,49,52,47,25,50,54,42,39,58,57,43,40,71,77,52,63,91,39,66,65,47,35,24,50,19,22,21,53,23,15,25,34,60,52,32,39,51,46,37,72,77,37,76,75,70,54,57,63,68,58,32,49,54,51,48,42,52,48,41,34,43,42,52,50,35,50,50,50,53,49,36,52,53,47,22,72,72,71,66,50,58,55,67,58,48,47,48,53,47,45,22,51,48,30,11,50,43,35,8,50,41,37,32,46,44,69,74,36,54,76,77,50,57,50,61,61,56,46,44,51,42,36,66,69,42,36,79,46,38,59,46,44,49,44,49,54,54,50,69,96,118,70,62,65,54,50,51,52,53,50,51,51,50,50,52,50,52,51,53,50,50,51,51,50,49,51,49,51,46,49,50,50,50,53,30,49,54,46,25,50,54,42,39,57,58,42,40,71,77,51,64,91,40,66,65,47,36,24,51,19,20,20,52,23,16,25,35,59,52,33,40,53,46,36,72,77,38,75,74,70,54,58,62,68,57,33,49,54,51,50,41,52,48,40,36,44,42,52,51,34,51,49,50,52,49,34,52,53,46,23,73,72,70,65,49,59,54,68,58,47,48,49,52,48,45,22,48,48,29,11,52,43,35,7,48,42,38,33,45,45,69,73,37,54,77,78,48,55,50,63,60,57,45,44,51,43,35,65,65,43,35,75,42,39,60,46,43,50,42,49,54,54,49,70,96

Nearest PDB structures (foldseek):
  5mm0-assembly1_A  TM=3.553E-01  e=1.718E+00  Pyrococcus furiosus DSM 3638
  5mm1-assembly1_A  TM=4.467E-01  e=7.526E+00  Pyrococcus furiosus DSM 3638
  5mm0-assembly1_A  TM=3.808E-01  e=1.771E+00  Pyrococcus furiosus DSM 3638
  5mm1-assembly1_A  TM=4.753E-01  e=8.276E+00  Pyrococcus furiosus DSM 3638

Sequence (350 aa):
MGSMDRRRRVMDQIVEKVIRSIRLGLDHGKLLALFAIIYSSVQMSLNRIAPKKTVNHFIGGFLGGILVYGGILNMHFKKLANEAIATQITMYCLSRVVLALGKWLSVKLQRRTGLRRGQIEKVGWRTTSGLVWGLLMVFYNVDKDLYLQRALRHSLDFQFGGTWYSWLEAFNYARMGSMDRRRRVMDQIVEKVIRSIRLGLDHGKLLALFAIIYSSVQMSLNRIAPKKTVNHFIGGFLGGILVYGGILNMHFKKLANEAIATQITMYCLSRVVLALGKWLSVKLQRRTGLRRGQIEKVGWRTTSGLVWGLLMVFYNVDKDLYLQRALRHSLDFQFGGTWYSWLEAFNYAR